Protein AF-A0A9D1EYB5-F1 (afdb_monomer)

Organism: NCBI:txid2840935

pLDDT: mean 88.66, std 8.04, range [48.78, 96.75]

InterPro domains:
  IPR014942 Nucleotidyl transferase AbiEii toxin, Type IV TA system [PF08843] (5-108)

Mean predicted aligned error: 5.53 Å

Secondary structure (DSSP, 8-state):
-----SSPPEEEEEE-SS-EEEEEEEE--HHHHHHHHHHHHHHH--HHHHHHHHHHHHHT----HHHHHHHHHHHHHHH-S--TTT--GGGGTT--HHHHHHHTGGGS-TT----HHHHHHHHHHHHHHH----HHHHHHHHHHHTT---GGGT---HHHHHHHHT-HHHHHHH---

Foldseek 3Di:
DDAFFLDFWDWDFDDDPPDGDPDTDTHHDPLLVLLLLLLVCQAPNALVSLVVNLVVLVVVPDPPLLSSLLSVLVNNLLPHPDQLVPGDLCSLVPQDVVRCVPPPVVVDDPPDDDDSVVSSVSSVVVCVVSSPDDPLSNVQSVCLVVLHHDSCSRDVDPVSCVRCVPRPSSNVSSDDD

Structure (mmCIF, N/CA/C/O backbone):
data_AF-A0A9D1EYB5-F1
#
_entry.id   AF-A0A9D1EYB5-F1
#
loop_
_atom_site.group_PDB
_atom_site.id
_atom_site.type_symbol
_atom_site.label_atom_id
_atom_site.label_alt_id
_atom_site.label_comp_id
_atom_site.label_asym_id
_atom_site.label_entity_id
_atom_site.label_seq_id
_atom_site.pdbx_PDB_ins_code
_atom_site.Cartn_x
_atom_site.Cartn_y
_atom_site.Cartn_z
_atom_site.occupancy
_atom_site.B_iso_or_equiv
_atom_site.auth_seq_id
_atom_site.auth_comp_id
_atom_site.auth_asym_id
_atom_site.auth_atom_id
_atom_site.pdbx_PDB_model_num
ATOM 1 N N . LEU A 1 1 ? 3.815 20.016 -9.756 1.00 48.78 1 LEU A N 1
ATOM 2 C CA . LEU A 1 1 ? 4.275 18.609 -9.782 1.00 48.78 1 LEU A CA 1
ATOM 3 C C . LEU A 1 1 ? 3.045 17.761 -10.039 1.00 48.78 1 LEU A C 1
ATOM 5 O O . LEU A 1 1 ? 2.279 17.536 -9.108 1.00 48.78 1 LEU A O 1
ATOM 9 N N . ASP A 1 2 ? 2.815 17.392 -11.298 1.00 61.97 2 ASP A N 1
ATOM 10 C CA . ASP A 1 2 ? 1.670 16.564 -11.676 1.00 61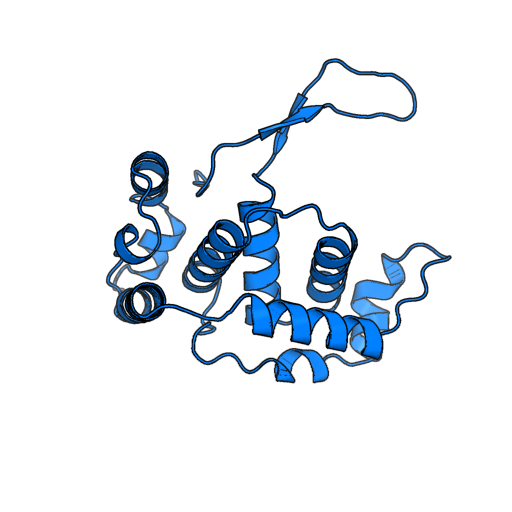.97 2 ASP A CA 1
ATOM 11 C C . ASP A 1 2 ? 1.812 15.192 -11.021 1.00 61.97 2 ASP A C 1
ATOM 13 O O . ASP A 1 2 ? 2.741 14.438 -11.316 1.00 61.97 2 ASP A O 1
ATOM 17 N N . ARG A 1 3 ? 0.934 14.882 -10.065 1.00 73.75 3 ARG A N 1
ATOM 18 C CA . ARG A 1 3 ? 0.866 13.536 -9.494 1.00 73.75 3 ARG A CA 1
ATOM 19 C C . ARG A 1 3 ? 0.239 12.629 -10.541 1.00 73.75 3 ARG A C 1
ATOM 21 O O . ARG A 1 3 ? -0.835 12.933 -11.052 1.00 73.75 3 ARG A O 1
ATOM 28 N N . LYS A 1 4 ? 0.924 11.535 -10.856 1.00 87.62 4 LYS A N 1
ATOM 29 C CA . LYS A 1 4 ? 0.372 10.465 -11.681 1.00 87.62 4 LYS A CA 1
ATOM 30 C C . LYS A 1 4 ? -0.137 9.350 -10.777 1.00 87.62 4 LYS A C 1
ATOM 32 O O . LYS A 1 4 ? 0.413 9.127 -9.702 1.00 87.62 4 LYS A O 1
ATOM 37 N N . HIS A 1 5 ? -1.193 8.696 -11.230 1.00 92.12 5 HIS A N 1
ATOM 38 C CA . HIS A 1 5 ? -1.905 7.651 -10.508 1.00 92.12 5 HIS A CA 1
ATOM 39 C C . HIS A 1 5 ? -1.842 6.358 -11.314 1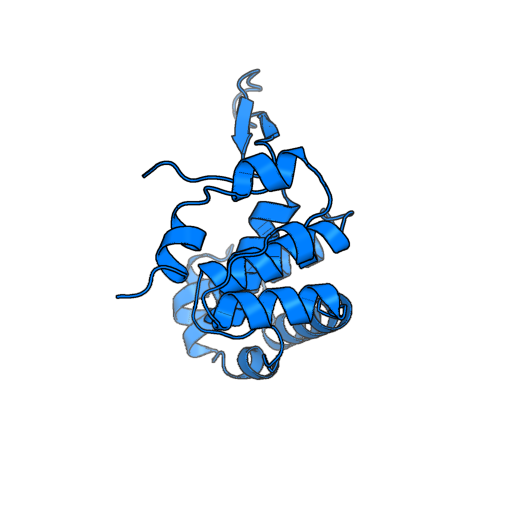.00 92.12 5 HIS A C 1
ATOM 41 O O . HIS A 1 5 ? -1.808 6.405 -12.547 1.00 92.12 5 HIS A O 1
ATOM 47 N N . VAL A 1 6 ? -1.757 5.226 -10.616 1.00 92.44 6 VAL A N 1
ATOM 48 C CA . VAL A 1 6 ? -1.705 3.893 -11.239 1.00 92.44 6 VAL A CA 1
ATOM 49 C C . VAL A 1 6 ? -3.049 3.598 -11.904 1.00 92.44 6 VAL A C 1
ATOM 51 O O . VAL A 1 6 ? -3.105 3.158 -13.051 1.00 92.44 6 VAL A O 1
ATOM 54 N N . LEU A 1 7 ? -4.132 3.898 -11.192 1.00 93.31 7 LEU A N 1
ATOM 55 C CA . LEU A 1 7 ? -5.508 3.642 -11.581 1.00 93.31 7 LEU A CA 1
ATOM 56 C C . LEU A 1 7 ? -6.236 4.956 -11.910 1.00 93.31 7 LEU A C 1
ATOM 58 O O . LEU A 1 7 ? -5.863 6.028 -11.421 1.00 93.31 7 LEU A O 1
ATOM 62 N N . PRO A 1 8 ? -7.287 4.909 -12.748 1.00 92.19 8 PRO A N 1
ATOM 63 C CA . PRO A 1 8 ? -8.105 6.083 -13.015 1.00 92.19 8 PRO A CA 1
ATOM 64 C C . PRO A 1 8 ? -8.806 6.574 -11.742 1.00 92.19 8 PRO A C 1
ATOM 66 O O . PRO A 1 8 ? -9.151 5.801 -10.846 1.00 92.19 8 PRO A O 1
ATOM 69 N N . LEU A 1 9 ? -9.047 7.884 -11.682 1.00 92.00 9 LEU A N 1
ATOM 70 C CA . LEU A 1 9 ? -9.819 8.486 -10.599 1.00 92.00 9 LEU A CA 1
ATOM 71 C C . LEU A 1 9 ? -11.288 8.064 -10.693 1.00 92.00 9 LEU A C 1
ATOM 73 O O . LEU A 1 9 ? -11.899 8.140 -11.760 1.00 92.00 9 LEU A O 1
ATOM 77 N N . CYS A 1 10 ? -11.866 7.696 -9.557 1.00 89.69 10 CYS A N 1
ATOM 78 C CA . CYS A 1 10 ? -13.273 7.345 -9.429 1.00 89.69 10 CYS A CA 1
ATOM 79 C C . CYS A 1 10 ? -14.093 8.575 -9.029 1.00 89.69 10 CYS A C 1
ATOM 81 O O . CYS A 1 10 ? -13.633 9.403 -8.244 1.00 89.69 10 CYS A O 1
ATOM 83 N N . ASP A 1 11 ? -15.325 8.687 -9.518 1.00 90.62 11 ASP A N 1
ATOM 84 C CA . ASP A 1 11 ? -16.283 9.665 -9.000 1.00 90.62 11 ASP A CA 1
ATOM 85 C C . ASP A 1 11 ? -16.919 9.143 -7.713 1.00 90.62 11 ASP A C 1
ATOM 87 O O . ASP A 1 11 ? -17.448 8.032 -7.671 1.00 90.62 11 ASP A O 1
ATOM 91 N N . LYS A 1 12 ? -16.883 9.953 -6.654 1.00 88.00 12 LYS A N 1
ATOM 92 C CA . LYS A 1 12 ? -17.556 9.654 -5.392 1.00 88.00 12 LYS A CA 1
ATOM 93 C C . LYS A 1 12 ? -18.574 10.749 -5.079 1.00 88.00 12 LYS A C 1
ATOM 95 O O . LYS A 1 12 ? -18.174 11.911 -4.989 1.00 88.00 12 LYS A O 1
ATOM 100 N N . PRO A 1 13 ? -19.865 10.415 -4.906 1.00 86.81 13 PRO A N 1
ATOM 101 C CA . PRO A 1 13 ? -20.881 11.407 -4.583 1.00 86.81 13 PRO A CA 1
ATOM 102 C C . PRO A 1 13 ? -20.631 11.992 -3.192 1.00 86.81 13 PRO A C 1
ATOM 104 O O . PRO A 1 13 ? -20.278 11.269 -2.249 1.00 86.81 13 PRO A O 1
ATOM 107 N N . ILE A 1 14 ? -20.824 13.302 -3.056 1.00 85.62 14 ILE A N 1
ATOM 108 C CA . ILE A 1 14 ? -20.737 13.979 -1.765 1.00 85.62 14 ILE A CA 1
ATOM 109 C C . ILE A 1 14 ? -22.013 13.677 -0.977 1.00 85.62 14 ILE A C 1
ATOM 111 O O . ILE A 1 14 ? -23.099 14.144 -1.310 1.00 85.62 14 ILE A O 1
ATOM 115 N N . LYS A 1 15 ? -21.876 12.927 0.118 1.00 81.75 15 LYS A N 1
ATOM 116 C CA . LYS A 1 15 ? -22.958 12.729 1.088 1.00 81.75 15 LYS A CA 1
ATOM 117 C C . LYS A 1 15 ? -22.820 13.763 2.195 1.00 81.75 15 LYS A C 1
ATOM 119 O O . LYS A 1 15 ? -21.863 13.700 2.967 1.00 81.75 15 LYS A O 1
ATOM 124 N N . THR A 1 16 ? -23.760 14.702 2.282 1.00 77.62 16 THR A N 1
ATOM 125 C CA . THR A 1 16 ? -23.844 15.617 3.428 1.00 77.62 16 THR A CA 1
ATOM 126 C C . THR A 1 16 ? -25.037 15.249 4.311 1.00 77.62 16 THR A C 1
ATOM 128 O O . THR A 1 16 ? -26.042 14.773 3.789 1.00 77.62 16 THR A O 1
ATOM 131 N N . PRO A 1 17 ? -24.974 15.479 5.635 1.00 74.19 17 PRO A N 1
ATOM 132 C CA . PRO A 1 17 ? -26.105 15.209 6.528 1.00 74.19 17 PRO A CA 1
ATOM 133 C C . PRO A 1 17 ? -27.334 16.095 6.272 1.00 74.19 17 PRO A C 1
ATOM 135 O O . PRO A 1 17 ? -28.393 15.829 6.826 1.00 74.19 17 PRO A O 1
ATOM 138 N N . VAL A 1 18 ? -27.171 17.183 5.511 1.00 75.25 18 VAL A N 1
ATOM 139 C CA . VAL A 1 18 ? -28.149 18.277 5.406 1.00 75.25 18 VAL A CA 1
ATOM 140 C C . VAL A 1 18 ? -28.879 18.263 4.060 1.00 75.25 18 VAL A C 1
ATOM 1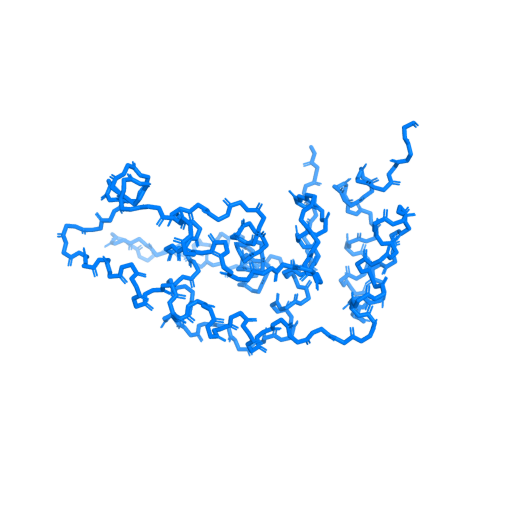42 O O . VAL A 1 18 ? -30.034 18.673 3.999 1.00 75.25 18 VAL A O 1
ATOM 145 N N . ALA A 1 19 ? -28.242 17.768 2.995 1.00 64.56 19 ALA A N 1
ATOM 146 C CA . ALA A 1 19 ? -28.874 17.574 1.694 1.00 64.56 19 ALA A CA 1
ATOM 147 C C . ALA A 1 19 ? -28.138 16.515 0.862 1.00 64.56 19 ALA A C 1
ATOM 149 O O . ALA A 1 19 ? -26.903 16.411 0.900 1.00 64.56 19 ALA A O 1
ATOM 150 N N . GLU A 1 20 ? -28.900 15.766 0.068 1.00 64.62 20 GLU A N 1
ATOM 151 C CA . GLU A 1 20 ? -28.347 15.003 -1.047 1.00 64.62 20 GLU A CA 1
ATOM 152 C C . GLU A 1 20 ? -27.841 15.991 -2.104 1.00 64.62 20 GLU A C 1
ATOM 154 O O . GLU A 1 20 ? -28.512 16.967 -2.439 1.00 64.62 20 GLU A O 1
ATOM 159 N N . SER A 1 21 ? -26.611 15.784 -2.569 1.00 68.50 21 SER A N 1
ATOM 160 C CA . SER A 1 21 ? -25.995 16.597 -3.611 1.00 68.50 21 SER A CA 1
ATOM 161 C C . SER A 1 21 ? -25.640 15.700 -4.785 1.00 68.50 21 SER A C 1
ATOM 163 O O . SER A 1 21 ? -24.969 14.687 -4.596 1.00 68.50 21 SER A O 1
ATOM 165 N N . ASP A 1 22 ? -25.999 16.126 -5.995 1.00 78.50 22 ASP A N 1
ATOM 166 C CA . ASP A 1 22 ? -25.570 15.477 -7.242 1.00 78.50 22 ASP A CA 1
ATOM 167 C C . ASP A 1 22 ? -24.090 15.742 -7.574 1.00 78.50 22 ASP A C 1
ATOM 169 O O . ASP A 1 22 ? -23.574 15.312 -8.606 1.00 78.50 22 ASP A O 1
ATOM 173 N N . THR A 1 23 ? -23.373 16.460 -6.706 1.00 85.62 23 THR A N 1
ATOM 174 C CA . THR A 1 23 ? -21.954 16.759 -6.902 1.00 85.62 23 THR A CA 1
ATOM 175 C C . THR A 1 23 ? -21.103 15.528 -6.597 1.00 85.62 23 THR A C 1
ATOM 177 O O . THR A 1 23 ? -21.137 14.991 -5.484 1.00 85.62 23 THR A O 1
ATOM 180 N N . SER A 1 24 ? -20.269 15.123 -7.556 1.00 87.69 24 SER A N 1
ATOM 181 C CA . SER A 1 24 ? -19.204 14.144 -7.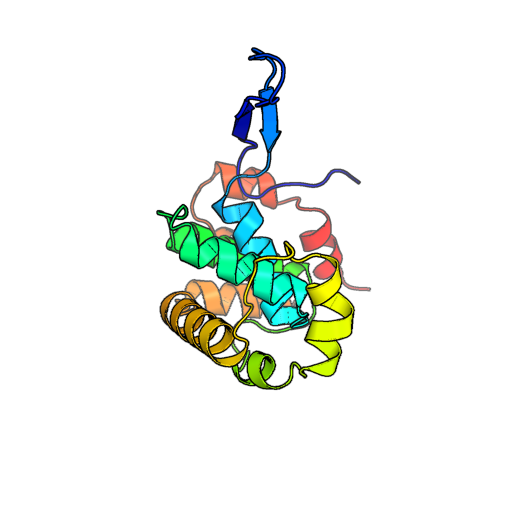340 1.00 87.69 24 SER A CA 1
ATOM 182 C C . SER A 1 24 ? -17.847 14.815 -7.139 1.00 87.69 24 SER A C 1
ATOM 184 O O . SER A 1 24 ? -17.571 15.908 -7.633 1.00 87.69 24 SER A O 1
ATOM 186 N N . VAL A 1 25 ? -16.970 14.129 -6.410 1.00 91.56 25 VAL A N 1
ATOM 187 C CA . VAL A 1 25 ? -15.543 14.451 -6.338 1.00 91.56 25 VAL A CA 1
ATOM 188 C C . VAL A 1 25 ? -14.727 13.304 -6.905 1.00 91.56 25 VAL A C 1
ATOM 190 O O . VAL A 1 25 ? -15.050 12.134 -6.695 1.00 91.56 25 VAL A O 1
ATOM 193 N N . LYS A 1 26 ? -13.636 13.637 -7.596 1.00 92.00 26 LYS A N 1
ATOM 194 C CA . LYS A 1 26 ? -12.664 12.648 -8.055 1.00 92.00 26 LYS A CA 1
ATOM 195 C C . LYS A 1 26 ? -11.833 12.158 -6.871 1.00 92.00 26 LYS A C 1
ATOM 197 O O . LYS A 1 26 ? -11.184 12.949 -6.188 1.00 92.00 26 LYS A O 1
ATOM 202 N N . VAL A 1 27 ? -11.847 10.852 -6.638 1.00 91.44 27 VAL A N 1
ATOM 203 C CA . VAL A 1 27 ? -11.078 10.166 -5.596 1.00 91.44 27 VAL A CA 1
ATOM 204 C C . VAL A 1 27 ? -10.183 9.102 -6.213 1.00 91.44 27 VAL A C 1
ATOM 206 O O . VAL A 1 27 ? -10.422 8.637 -7.325 1.00 91.44 27 VAL A O 1
ATOM 209 N N . LEU A 1 28 ? -9.147 8.699 -5.482 1.00 92.25 28 LEU A N 1
ATOM 210 C CA . LEU A 1 28 ? -8.339 7.549 -5.876 1.00 92.25 28 LEU A CA 1
ATOM 211 C C . LEU A 1 28 ? -9.172 6.271 -5.841 1.00 92.25 28 LEU A C 1
ATOM 213 O O . LEU A 1 28 ? -10.044 6.116 -4.980 1.00 92.25 28 LEU A O 1
ATOM 217 N N . SER A 1 29 ? -8.838 5.342 -6.737 1.00 93.38 29 SER A N 1
ATOM 218 C CA . SER A 1 29 ? -9.279 3.955 -6.618 1.00 93.38 29 SER A CA 1
ATOM 219 C C . SER A 1 29 ? -8.944 3.418 -5.226 1.00 93.38 29 SER A C 1
ATOM 221 O O . SER A 1 29 ? -7.898 3.741 -4.654 1.00 93.38 29 SER A O 1
ATOM 223 N N . ALA A 1 30 ? -9.828 2.579 -4.686 1.00 93.06 30 ALA A N 1
ATOM 224 C CA . ALA A 1 30 ? -9.631 1.965 -3.383 1.00 93.06 30 ALA A CA 1
ATOM 225 C C . ALA A 1 30 ? -8.307 1.177 -3.346 1.00 93.06 30 ALA A C 1
ATOM 227 O O . ALA A 1 30 ? -7.505 1.398 -2.441 1.00 93.06 30 ALA A O 1
ATOM 228 N N . CYS A 1 31 ? -8.011 0.354 -4.359 1.00 95.19 31 CYS A N 1
ATOM 229 C CA . CYS A 1 31 ? -6.763 -0.418 -4.411 1.00 95.19 31 CYS A CA 1
ATOM 230 C C . CYS A 1 31 ? -5.519 0.479 -4.388 1.00 95.19 31 CYS A C 1
ATOM 232 O O . CYS A 1 31 ? -4.576 0.199 -3.654 1.00 95.19 31 CYS A O 1
ATOM 234 N N . GLU A 1 32 ? -5.529 1.597 -5.116 1.00 95.12 32 GLU A N 1
ATOM 235 C CA . GLU A 1 32 ? -4.405 2.540 -5.121 1.00 95.12 32 GLU A CA 1
ATOM 236 C C . GLU A 1 32 ? -4.260 3.260 -3.772 1.00 95.12 32 GLU A C 1
ATOM 238 O O . GLU A 1 32 ? -3.173 3.304 -3.188 1.00 95.12 32 GLU A O 1
ATOM 243 N N . LEU A 1 33 ? -5.369 3.783 -3.240 1.00 94.38 33 LEU A N 1
ATOM 244 C CA . LEU A 1 33 ? -5.393 4.493 -1.965 1.00 94.38 33 LEU A CA 1
ATOM 245 C C . LEU A 1 33 ? -4.888 3.601 -0.829 1.00 94.38 33 LEU A C 1
ATOM 247 O O . LEU A 1 33 ? -4.013 4.002 -0.058 1.00 94.38 33 LEU A O 1
ATOM 251 N N . TYR A 1 34 ? -5.427 2.392 -0.723 1.00 95.06 34 TYR A N 1
ATOM 252 C CA . TYR A 1 34 ? -5.056 1.460 0.329 1.00 95.06 34 TYR A CA 1
ATOM 253 C C . TYR A 1 34 ? -3.697 0.817 0.086 1.00 95.06 34 TYR A C 1
ATOM 255 O O . TYR A 1 34 ? -2.944 0.646 1.042 1.00 95.06 34 TYR A O 1
ATOM 263 N N . GLY A 1 35 ? -3.321 0.583 -1.172 1.00 95.12 35 GLY A N 1
ATOM 264 C CA . GLY A 1 35 ? -1.980 0.142 -1.535 1.00 95.12 35 GLY A CA 1
ATOM 265 C C . GLY A 1 35 ? -0.918 1.108 -1.010 1.00 95.12 35 GLY A C 1
ATOM 266 O O . GLY A 1 35 ? 0.040 0.685 -0.361 1.00 95.12 35 GLY A O 1
ATOM 267 N N . SER A 1 36 ? -1.150 2.417 -1.166 1.00 93.81 36 SER A N 1
ATOM 268 C CA . SER A 1 36 ? -0.273 3.457 -0.615 1.00 93.81 36 SER A CA 1
ATOM 269 C C . SER A 1 36 ? -0.242 3.494 0.924 1.00 93.81 36 SER A C 1
ATOM 271 O O . SER A 1 36 ? 0.812 3.749 1.510 1.00 93.81 36 SER A O 1
ATOM 273 N N . LYS A 1 37 ? -1.360 3.188 1.604 1.00 94.38 37 LYS A N 1
ATOM 274 C CA . LYS A 1 37 ? -1.421 3.089 3.077 1.00 94.38 37 LYS A CA 1
ATOM 275 C C . LYS A 1 37 ? -0.649 1.878 3.597 1.00 94.38 37 LYS A C 1
ATOM 277 O O . LYS A 1 37 ? 0.076 2.012 4.578 1.00 94.38 37 LYS A O 1
ATOM 282 N N . LEU A 1 38 ? -0.750 0.731 2.926 1.00 94.38 38 LEU A N 1
ATOM 283 C CA . LEU A 1 38 ? 0.029 -0.467 3.250 1.00 94.38 38 LEU A CA 1
ATOM 284 C C . LEU A 1 38 ? 1.525 -0.220 3.032 1.00 94.38 38 LEU A C 1
ATOM 286 O O . LEU A 1 38 ? 2.327 -0.524 3.910 1.00 94.38 38 LEU A O 1
ATOM 290 N N . ALA A 1 39 ? 1.898 0.419 1.920 1.00 93.50 39 ALA A N 1
ATOM 291 C CA . ALA A 1 39 ? 3.280 0.812 1.656 1.00 93.50 39 ALA A CA 1
ATOM 292 C C . ALA A 1 39 ? 3.833 1.747 2.746 1.00 93.50 39 ALA A C 1
ATOM 294 O O . ALA A 1 39 ? 4.954 1.557 3.220 1.00 93.50 39 ALA A O 1
ATOM 295 N N . ALA A 1 40 ? 3.038 2.728 3.188 1.00 92.25 40 ALA A N 1
ATOM 296 C CA . ALA A 1 40 ? 3.405 3.608 4.292 1.00 92.25 40 ALA A CA 1
ATOM 297 C C . ALA A 1 40 ? 3.515 2.850 5.624 1.00 92.25 40 ALA A C 1
ATOM 299 O O . ALA A 1 40 ? 4.481 3.049 6.358 1.00 92.25 40 ALA A O 1
ATOM 300 N N . LEU A 1 41 ? 2.572 1.957 5.932 1.00 93.00 41 LEU A N 1
ATOM 301 C CA . LEU A 1 41 ? 2.625 1.127 7.134 1.00 93.00 41 LEU A CA 1
ATOM 302 C C . LEU A 1 41 ? 3.922 0.310 7.180 1.00 93.00 41 LEU A C 1
ATOM 304 O O . LEU A 1 41 ? 4.633 0.362 8.180 1.00 93.00 41 LEU A O 1
ATOM 308 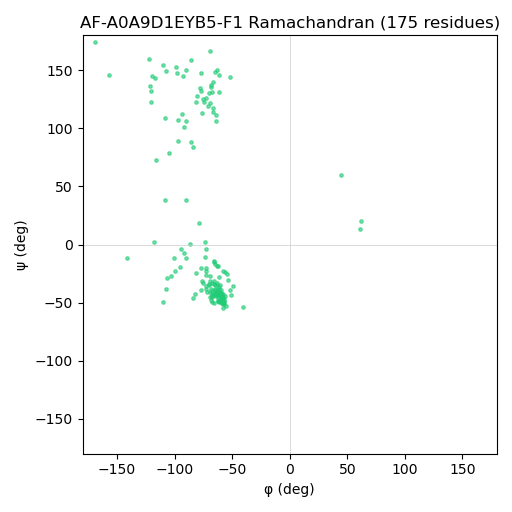N N . ILE A 1 42 ? 4.253 -0.365 6.080 1.00 90.88 42 ILE A N 1
ATOM 309 C CA . ILE A 1 42 ? 5.483 -1.145 5.915 1.00 90.88 42 ILE A CA 1
ATOM 310 C C . ILE A 1 42 ? 6.729 -0.263 6.076 1.00 90.88 42 ILE A C 1
ATOM 312 O O . ILE A 1 42 ? 7.693 -0.659 6.722 1.00 90.88 42 ILE A O 1
ATOM 316 N N . GLY A 1 43 ? 6.708 0.948 5.513 1.00 87.75 43 GLY A N 1
ATOM 317 C CA . GLY A 1 43 ? 7.883 1.814 5.482 1.00 87.75 43 GLY A CA 1
ATOM 318 C C . GLY A 1 43 ? 8.227 2.511 6.801 1.00 87.75 43 GLY A C 1
ATOM 319 O O . GLY A 1 43 ? 9.391 2.802 7.060 1.00 87.75 43 GLY A O 1
ATOM 320 N N . ARG A 1 44 ? 7.229 2.840 7.634 1.00 87.06 44 ARG A N 1
ATOM 321 C CA . ARG A 1 44 ? 7.444 3.661 8.849 1.00 87.06 44 ARG A CA 1
ATOM 322 C C . ARG A 1 44 ? 6.646 3.248 10.083 1.00 87.06 44 ARG A C 1
ATOM 324 O O . ARG A 1 44 ? 6.885 3.811 11.147 1.00 87.06 44 ARG A O 1
ATOM 331 N N . CYS A 1 45 ? 5.669 2.356 9.935 1.00 88.75 45 CYS A N 1
ATOM 332 C CA . CYS A 1 45 ? 4.871 1.775 11.013 1.00 88.75 45 CYS A CA 1
ATOM 333 C C . CYS A 1 45 ? 4.367 2.775 12.081 1.00 88.75 45 CYS A C 1
ATOM 335 O O . CYS A 1 45 ? 4.671 2.660 13.271 1.00 88.75 45 CYS A O 1
ATOM 337 N N . LYS A 1 46 ? 3.582 3.789 11.679 1.00 90.50 46 LYS A N 1
ATOM 338 C CA . LYS A 1 46 ? 2.997 4.750 12.636 1.00 90.50 46 LYS A CA 1
ATOM 339 C C . LYS A 1 46 ? 1.616 4.300 13.137 1.00 90.50 46 LYS A C 1
ATOM 341 O O . LYS A 1 46 ? 0.847 3.731 12.365 1.00 90.50 46 LYS A O 1
ATOM 346 N N . PRO A 1 47 ? 1.218 4.666 14.374 1.00 91.56 47 PRO A N 1
ATOM 347 C CA . PRO A 1 47 ? -0.109 4.369 14.931 1.00 91.56 47 PRO A CA 1
ATOM 348 C C . PRO A 1 47 ? -1.308 4.711 14.034 1.00 91.56 47 PRO A C 1
ATOM 350 O O . PRO A 1 47 ? -2.306 3.999 14.041 1.00 91.56 47 PRO A O 1
ATOM 353 N N . ARG A 1 48 ? -1.225 5.803 13.264 1.00 91.31 48 ARG A N 1
ATOM 354 C CA . ARG A 1 48 ? -2.296 6.216 12.341 1.00 91.31 48 ARG A CA 1
ATOM 355 C C . ARG A 1 48 ? -2.395 5.302 11.125 1.00 91.31 48 ARG A C 1
ATOM 357 O O . ARG A 1 48 ? -3.499 4.944 10.742 1.00 91.31 48 ARG A O 1
ATOM 364 N N . ASP A 1 49 ? -1.248 4.892 10.580 1.00 92.56 49 ASP A N 1
ATOM 365 C CA . ASP A 1 49 ? -1.196 3.947 9.463 1.00 92.56 49 ASP A CA 1
ATOM 366 C C . ASP A 1 49 ? -1.786 2.589 9.902 1.00 92.56 49 ASP A C 1
ATOM 368 O O . ASP A 1 49 ? -2.553 1.984 9.160 1.00 92.56 49 ASP A O 1
ATOM 372 N N . ILE A 1 50 ? -1.513 2.156 11.144 1.00 92.75 50 ILE A N 1
ATOM 373 C CA . ILE A 1 50 ? -2.110 0.948 11.747 1.00 92.75 50 ILE A CA 1
ATOM 374 C C . ILE A 1 50 ? -3.635 1.052 11.796 1.00 92.75 50 ILE A C 1
ATOM 376 O O . ILE A 1 50 ? -4.327 0.138 11.361 1.00 92.75 50 ILE A O 1
ATOM 380 N N . TYR A 1 51 ? -4.169 2.155 12.322 1.00 91.75 51 TYR A N 1
ATOM 381 C CA . TYR A 1 51 ? -5.617 2.343 12.421 1.00 91.75 51 TYR A CA 1
ATOM 382 C C . TYR A 1 51 ? -6.287 2.388 11.042 1.00 91.75 51 TYR A C 1
ATOM 384 O O . TYR A 1 51 ? -7.327 1.770 10.830 1.00 91.75 51 TYR A O 1
ATOM 392 N N . ASP A 1 52 ? -5.656 3.071 10.089 1.00 92.00 52 ASP A N 1
ATOM 393 C CA . ASP A 1 52 ? -6.131 3.179 8.715 1.00 92.00 52 ASP A CA 1
ATOM 394 C C . ASP A 1 52 ? -6.181 1.823 7.990 1.00 92.00 52 ASP A C 1
ATOM 396 O O . ASP A 1 52 ? -7.154 1.534 7.292 1.00 92.00 52 ASP A O 1
ATOM 400 N N . VAL A 1 53 ? -5.142 0.996 8.146 1.00 93.94 53 VAL A N 1
ATOM 401 C CA . VAL A 1 53 ? -5.085 -0.356 7.564 1.00 93.94 53 VAL A CA 1
ATOM 402 C C . VAL A 1 53 ? -6.023 -1.313 8.295 1.00 93.94 53 VAL A C 1
ATOM 404 O O . VAL A 1 53 ? -6.658 -2.146 7.659 1.00 93.94 53 VAL A O 1
ATOM 407 N N . TYR A 1 54 ? -6.187 -1.180 9.610 1.00 93.44 54 TYR A N 1
ATOM 408 C CA . TYR A 1 54 ? -7.190 -1.962 10.330 1.00 93.44 54 TYR A CA 1
ATOM 409 C C . TYR A 1 54 ? -8.606 -1.650 9.835 1.00 93.44 54 TYR A C 1
ATOM 411 O O . TYR A 1 54 ? -9.359 -2.562 9.509 1.00 93.44 54 TYR A O 1
ATOM 419 N N . GLY A 1 55 ? -8.944 -0.365 9.681 1.00 92.06 55 GLY A N 1
ATOM 420 C CA . GLY A 1 55 ? -10.237 0.052 9.139 1.00 92.06 55 GLY A CA 1
ATOM 421 C C . GLY A 1 55 ? -10.481 -0.442 7.710 1.00 92.06 55 GLY A C 1
ATOM 422 O O . GLY A 1 55 ? -11.607 -0.798 7.374 1.00 92.06 55 GLY A O 1
ATOM 423 N N . LEU A 1 56 ? -9.434 -0.514 6.878 1.00 92.06 56 LEU A N 1
ATOM 424 C CA . LEU A 1 56 ? -9.505 -1.162 5.564 1.00 92.06 56 LEU A CA 1
ATOM 425 C C . LEU A 1 56 ? -9.941 -2.622 5.682 1.00 92.06 56 LEU A C 1
ATOM 427 O O . LEU A 1 56 ? -10.897 -3.019 5.018 1.00 92.06 56 LEU A O 1
ATOM 431 N N . ILE A 1 57 ? -9.229 -3.398 6.502 1.00 91.38 57 ILE A N 1
ATOM 432 C CA . ILE A 1 57 ? -9.453 -4.838 6.656 1.00 91.38 57 ILE A CA 1
ATOM 433 C C . ILE A 1 57 ? -10.884 -5.088 7.137 1.00 91.38 57 ILE A C 1
ATOM 435 O O . ILE A 1 57 ? -11.610 -5.851 6.507 1.00 91.38 57 ILE A O 1
ATOM 439 N N . GLU A 1 58 ? -11.314 -4.371 8.176 1.00 91.69 58 GLU A N 1
ATOM 440 C CA . GLU A 1 58 ? -12.663 -4.493 8.744 1.00 91.69 58 GLU A CA 1
ATOM 441 C C . GLU A 1 58 ? -13.763 -4.104 7.750 1.00 91.69 58 GLU A C 1
ATOM 443 O O . GLU A 1 58 ? -14.858 -4.659 7.779 1.00 91.69 58 GLU A O 1
ATOM 448 N N . SER A 1 59 ? -13.492 -3.142 6.864 1.00 90.25 59 SER A N 1
ATOM 449 C CA . SER A 1 59 ? -14.483 -2.688 5.886 1.00 90.25 59 SER A CA 1
ATOM 450 C C . SER A 1 59 ? -14.739 -3.694 4.761 1.00 90.25 59 SER A C 1
ATOM 452 O O . SER A 1 59 ? -15.785 -3.617 4.121 1.00 90.25 59 SER A O 1
ATOM 454 N N . GLY A 1 60 ? -13.793 -4.602 4.486 1.00 88.62 60 GLY A N 1
ATOM 455 C CA . GLY A 1 60 ? -13.922 -5.622 3.440 1.00 88.62 60 GLY A CA 1
ATOM 456 C C . GLY A 1 60 ? -14.097 -5.083 2.012 1.00 88.62 60 GLY A C 1
ATOM 457 O O . GLY A 1 60 ? -14.453 -5.841 1.120 1.00 88.62 60 GLY A O 1
ATOM 458 N N . ILE A 1 61 ? -13.855 -3.791 1.772 1.00 89.00 61 ILE A N 1
ATOM 459 C CA . ILE A 1 61 ? -14.170 -3.114 0.498 1.00 89.00 61 ILE A CA 1
ATOM 460 C C . ILE A 1 61 ? -13.236 -3.463 -0.669 1.00 89.00 61 ILE A C 1
ATOM 462 O O . ILE A 1 61 ? -13.495 -3.038 -1.793 1.00 89.00 61 ILE A O 1
ATOM 466 N N . ILE A 1 62 ? -12.118 -4.148 -0.413 1.00 92.38 62 ILE A N 1
ATOM 467 C CA . ILE A 1 62 ? -11.164 -4.534 -1.458 1.00 92.38 62 ILE A CA 1
ATOM 468 C C . ILE A 1 62 ? -11.426 -5.968 -1.886 1.00 92.38 62 ILE A C 1
ATOM 470 O O . ILE A 1 62 ? -11.071 -6.913 -1.182 1.00 92.38 62 ILE A O 1
ATOM 474 N N . GLU A 1 63 ? -11.994 -6.101 -3.077 1.00 89.25 63 GLU A N 1
ATOM 475 C CA . GLU A 1 63 ? -12.201 -7.385 -3.744 1.00 89.25 63 GLU A CA 1
ATOM 476 C C . GLU A 1 63 ? -10.935 -7.821 -4.496 1.00 89.25 63 GLU A C 1
ATOM 478 O O . GLU A 1 63 ? -10.473 -8.953 -4.352 1.00 89.25 63 GLU A O 1
ATOM 483 N N . ASP A 1 64 ? -10.321 -6.896 -5.241 1.00 94.56 64 ASP A N 1
ATOM 484 C CA . ASP A 1 64 ? -9.123 -7.160 -6.039 1.00 94.56 64 ASP A CA 1
ATOM 485 C C . ASP A 1 64 ? -7.841 -7.050 -5.196 1.00 94.56 64 ASP A C 1
ATOM 487 O O . ASP A 1 64 ? -7.162 -6.016 -5.137 1.00 94.56 64 ASP A O 1
ATOM 491 N N . LYS A 1 65 ? -7.519 -8.154 -4.516 1.00 94.31 65 LYS A N 1
ATOM 492 C CA . LYS A 1 65 ? -6.295 -8.290 -3.717 1.00 94.31 65 LYS A CA 1
ATOM 493 C C . LYS A 1 65 ? -5.024 -8.257 -4.569 1.00 94.31 65 LYS A C 1
ATOM 495 O O . LYS A 1 65 ? -4.004 -7.769 -4.088 1.00 94.31 65 LYS A O 1
ATOM 500 N N . GLU A 1 66 ? -5.070 -8.730 -5.813 1.00 95.19 66 GLU A N 1
ATOM 501 C CA . GLU A 1 66 ? -3.902 -8.726 -6.702 1.00 95.19 66 GLU A CA 1
ATOM 502 C C . GLU A 1 66 ? -3.533 -7.297 -7.108 1.00 95.19 66 GLU A C 1
ATOM 504 O O . GLU A 1 66 ? -2.373 -6.896 -6.991 1.00 95.19 66 GLU A O 1
ATOM 509 N N . MET A 1 67 ? -4.517 -6.479 -7.486 1.00 96.44 67 MET A N 1
ATOM 510 C CA . MET A 1 67 ? -4.282 -5.063 -7.764 1.00 96.44 67 MET A CA 1
ATOM 511 C C . MET A 1 67 ? -3.825 -4.308 -6.515 1.00 96.44 67 MET A C 1
ATOM 513 O O . MET A 1 67 ? -2.905 -3.494 -6.593 1.00 96.44 67 MET A O 1
ATOM 517 N N . LEU A 1 68 ? -4.415 -4.593 -5.346 1.00 96.75 68 LEU A N 1
ATOM 518 C CA . LEU A 1 68 ? -3.960 -4.013 -4.080 1.00 96.75 68 LEU A CA 1
ATOM 519 C C . LEU A 1 68 ? -2.481 -4.331 -3.821 1.00 96.75 68 LEU A C 1
ATOM 521 O O . LEU A 1 68 ? -1.712 -3.413 -3.539 1.00 96.75 68 LEU A O 1
ATOM 525 N N . LYS A 1 69 ? -2.079 -5.600 -3.967 1.00 96.19 69 LYS A N 1
ATOM 526 C CA . LYS A 1 69 ? -0.695 -6.066 -3.806 1.00 96.19 69 LYS A CA 1
ATOM 527 C C . LYS A 1 69 ? 0.252 -5.332 -4.756 1.00 96.19 69 LYS A C 1
ATOM 529 O O . LYS A 1 69 ? 1.244 -4.758 -4.304 1.00 96.19 69 LYS A O 1
ATOM 534 N N . LYS A 1 70 ? -0.089 -5.259 -6.046 1.00 96.75 70 LYS A N 1
ATOM 535 C CA . LYS A 1 70 ? 0.698 -4.539 -7.061 1.00 96.75 70 LYS A CA 1
ATOM 536 C C . LYS A 1 70 ? 0.834 -3.051 -6.731 1.00 96.75 70 LYS A C 1
ATOM 538 O O . LYS A 1 70 ? 1.940 -2.511 -6.756 1.00 96.75 70 LYS A O 1
ATOM 543 N N . CYS A 1 71 ? -0.252 -2.388 -6.328 1.00 96.38 71 CYS A N 1
ATOM 544 C CA . CYS A 1 71 ? -0.194 -1.007 -5.850 1.00 96.38 71 CYS A CA 1
ATOM 545 C C . CYS A 1 71 ? 0.704 -0.871 -4.608 1.00 96.38 71 CYS A C 1
ATOM 547 O O . CYS A 1 71 ? 1.521 0.046 -4.553 1.00 96.38 71 CYS A O 1
ATOM 549 N N . THR A 1 72 ? 0.609 -1.772 -3.626 1.00 95.62 72 THR A N 1
ATOM 550 C CA . THR A 1 72 ? 1.472 -1.751 -2.433 1.00 95.62 72 THR A CA 1
ATOM 551 C C . THR A 1 72 ? 2.950 -1.856 -2.794 1.00 95.62 72 THR A C 1
ATOM 553 O O . THR A 1 72 ? 3.739 -1.050 -2.302 1.00 95.62 72 THR A O 1
ATOM 556 N N . ILE A 1 73 ? 3.323 -2.787 -3.676 1.00 95.44 73 ILE A N 1
ATOM 557 C CA . ILE A 1 73 ? 4.705 -2.950 -4.153 1.00 95.44 73 ILE A CA 1
ATOM 558 C C . ILE A 1 73 ? 5.182 -1.666 -4.839 1.00 95.44 73 ILE A C 1
ATOM 560 O O . ILE A 1 73 ? 6.224 -1.118 -4.477 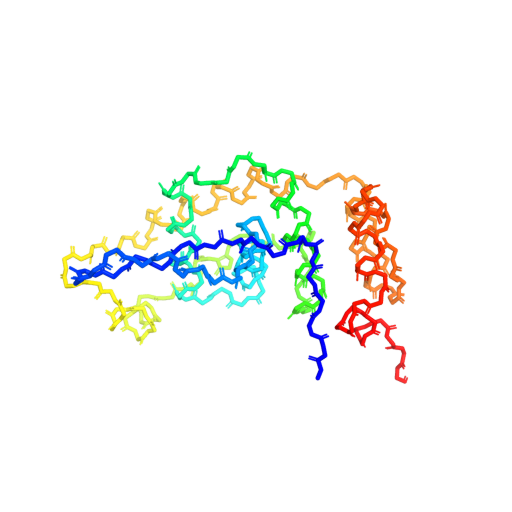1.00 95.44 73 ILE A O 1
ATOM 564 N N . PHE A 1 74 ? 4.387 -1.129 -5.769 1.00 95.62 74 PHE A N 1
ATOM 565 C CA . PHE A 1 74 ? 4.726 0.094 -6.494 1.00 95.62 74 PHE A CA 1
ATOM 566 C C . PHE A 1 74 ? 4.957 1.288 -5.555 1.00 95.62 74 PHE A C 1
ATOM 568 O O . PHE A 1 74 ? 5.997 1.950 -5.623 1.00 95.62 74 PHE A O 1
ATOM 575 N N . TYR A 1 75 ? 4.011 1.553 -4.645 1.00 94.75 75 TYR A N 1
ATOM 576 C CA . TYR A 1 75 ? 4.106 2.676 -3.709 1.00 94.75 75 TYR A CA 1
ATOM 577 C C . TYR A 1 75 ? 5.199 2.493 -2.660 1.00 94.75 75 TYR A C 1
ATOM 579 O O . TYR A 1 75 ? 5.749 3.488 -2.186 1.00 94.75 75 TYR A O 1
ATOM 587 N N . ASN A 1 76 ? 5.545 1.253 -2.316 1.00 93.50 76 ASN A N 1
ATOM 588 C CA . ASN A 1 76 ? 6.669 0.972 -1.437 1.00 93.50 76 ASN A CA 1
ATOM 589 C C . ASN A 1 76 ? 7.994 1.378 -2.102 1.00 93.50 76 ASN A C 1
ATOM 591 O O . ASN A 1 76 ? 8.728 2.179 -1.524 1.00 93.50 76 ASN A O 1
ATOM 595 N N . CYS A 1 77 ? 8.231 0.951 -3.348 1.00 92.00 77 CYS A N 1
ATOM 596 C CA . CYS A 1 77 ? 9.446 1.287 -4.097 1.00 92.00 77 CYS A CA 1
ATOM 597 C C . CYS A 1 77 ? 9.642 2.804 -4.275 1.00 92.00 77 CYS A C 1
ATOM 599 O O . CYS A 1 77 ? 10.740 3.338 -4.079 1.00 92.00 77 CYS A O 1
ATOM 601 N N . ILE A 1 78 ? 8.579 3.532 -4.634 1.00 91.56 78 ILE A N 1
ATOM 602 C CA . ILE A 1 78 ? 8.692 4.979 -4.876 1.00 91.56 78 ILE A CA 1
ATOM 603 C C . ILE A 1 78 ? 8.654 5.815 -3.588 1.00 91.56 78 ILE A C 1
ATOM 605 O O . ILE A 1 78 ? 9.115 6.956 -3.595 1.00 91.56 78 ILE A O 1
ATOM 609 N N . GLY A 1 79 ? 8.057 5.287 -2.515 1.00 83.25 79 GLY A N 1
ATOM 610 C CA . GLY A 1 79 ? 7.698 6.039 -1.312 1.00 83.25 79 GLY A CA 1
ATOM 611 C C . GLY A 1 79 ? 8.719 5.985 -0.175 1.00 83.25 79 GLY A C 1
ATOM 612 O O . GLY A 1 79 ? 8.678 6.852 0.698 1.00 83.25 79 GLY A O 1
ATOM 613 N N . GLY A 1 80 ? 9.631 5.012 -0.163 1.00 71.75 80 GLY A N 1
ATOM 614 C CA . GLY A 1 80 ? 10.624 4.876 0.903 1.00 71.75 80 GLY A CA 1
ATOM 615 C C . GLY A 1 80 ? 11.721 3.869 0.579 1.00 71.75 80 GLY A C 1
ATOM 616 O O . GLY A 1 80 ? 11.691 3.220 -0.462 1.00 71.75 80 GLY A O 1
ATOM 617 N N . ASP A 1 81 ? 12.719 3.782 1.455 1.00 70.06 81 ASP A N 1
ATOM 618 C CA . ASP A 1 81 ? 13.898 2.918 1.274 1.00 70.06 81 ASP A CA 1
ATOM 619 C C . ASP A 1 81 ? 13.680 1.485 1.784 1.00 70.06 81 ASP A C 1
ATOM 621 O O . ASP A 1 81 ? 14.576 0.648 1.719 1.00 70.06 81 ASP A O 1
ATOM 625 N N . SER A 1 82 ? 12.490 1.192 2.306 1.00 71.06 82 SER A N 1
ATOM 626 C CA . SER A 1 82 ? 12.129 -0.146 2.762 1.00 71.06 82 SER A CA 1
ATOM 627 C C . SER A 1 82 ? 11.970 -1.083 1.573 1.00 71.06 82 SER A C 1
ATOM 629 O O . SER A 1 82 ? 11.239 -0.773 0.640 1.00 71.06 82 SER A O 1
ATOM 631 N N . ASN A 1 83 ? 12.610 -2.247 1.637 1.00 81.31 83 ASN A N 1
ATOM 632 C CA . ASN A 1 83 ? 12.483 -3.289 0.629 1.00 81.31 83 ASN A CA 1
ATOM 633 C C . ASN A 1 83 ? 11.328 -4.228 0.996 1.00 81.31 83 ASN A C 1
ATOM 635 O O . ASN A 1 83 ? 11.473 -5.045 1.904 1.00 81.31 83 ASN A O 1
ATOM 639 N N . ILE A 1 84 ? 10.194 -4.135 0.293 1.00 84.00 84 ILE A N 1
ATOM 640 C CA . ILE A 1 84 ? 9.016 -4.981 0.554 1.00 84.00 84 ILE A CA 1
ATOM 641 C C . ILE A 1 84 ? 9.311 -6.489 0.538 1.00 84.00 84 ILE A C 1
ATOM 643 O O . ILE A 1 84 ? 8.617 -7.236 1.220 1.00 84.00 84 ILE A O 1
ATOM 647 N N . CYS A 1 85 ? 10.351 -6.938 -0.173 1.00 81.81 85 CYS A N 1
ATOM 648 C CA . CYS A 1 85 ? 10.750 -8.347 -0.218 1.00 81.81 85 CYS A CA 1
ATOM 649 C C . CYS A 1 85 ? 11.411 -8.843 1.082 1.00 81.81 85 CYS A C 1
ATOM 651 O O . CYS A 1 85 ? 11.467 -10.048 1.305 1.00 81.81 85 CYS A O 1
ATOM 653 N N . GLU A 1 86 ? 11.927 -7.941 1.920 1.00 80.06 86 GLU A N 1
ATOM 654 C CA . GLU A 1 86 ? 12.708 -8.259 3.130 1.00 80.06 86 GLU A CA 1
ATOM 655 C C . GLU A 1 86 ? 12.040 -7.759 4.419 1.00 80.06 86 GLU A C 1
ATOM 657 O O . GLU A 1 86 ? 12.587 -7.897 5.515 1.00 80.06 86 GLU A O 1
ATOM 662 N N . VAL A 1 87 ? 10.857 -7.150 4.313 1.00 77.88 87 VAL A N 1
ATOM 663 C CA . VAL A 1 87 ? 10.157 -6.584 5.467 1.00 77.88 87 VAL A CA 1
ATOM 664 C C . VAL A 1 87 ? 9.715 -7.697 6.412 1.00 77.88 87 VAL A C 1
ATOM 666 O O . VAL A 1 87 ? 8.855 -8.512 6.082 1.00 77.88 87 VAL A O 1
ATOM 669 N N . SER A 1 88 ? 10.244 -7.669 7.636 1.00 82.81 88 SER A N 1
ATOM 670 C CA . SER A 1 88 ? 9.637 -8.389 8.753 1.00 82.81 88 SER A CA 1
ATOM 671 C C . SER A 1 88 ? 8.427 -7.617 9.280 1.00 82.81 88 SER A C 1
ATOM 673 O O . SER A 1 88 ? 8.496 -6.412 9.528 1.00 82.81 88 SER A O 1
ATOM 675 N N . LEU A 1 89 ? 7.323 -8.325 9.520 1.00 84.44 89 LEU A N 1
ATOM 676 C CA . LEU A 1 89 ? 6.122 -7.758 10.139 1.00 84.44 89 LEU A CA 1
ATOM 677 C C . LEU A 1 89 ? 6.288 -7.483 11.643 1.00 84.44 89 LEU A C 1
ATOM 679 O O . LEU A 1 89 ? 5.394 -6.896 12.258 1.00 84.44 89 LEU A O 1
ATOM 683 N N . ASP A 1 90 ? 7.427 -7.846 12.236 1.00 85.88 90 ASP A N 1
ATOM 684 C CA . ASP A 1 90 ? 7.762 -7.557 13.637 1.00 85.88 90 ASP A CA 1
ATOM 685 C C . ASP A 1 90 ? 7.864 -6.050 13.913 1.00 85.88 90 ASP A C 1
ATOM 687 O O . ASP A 1 90 ? 7.704 -5.608 15.052 1.00 85.88 90 ASP A O 1
ATOM 691 N N . ILE A 1 91 ? 8.027 -5.228 12.866 1.00 85.81 91 ILE A N 1
ATOM 692 C CA . ILE A 1 91 ? 7.955 -3.762 12.969 1.00 85.81 91 ILE A CA 1
ATOM 693 C C . ILE A 1 91 ? 6.654 -3.288 13.634 1.00 85.81 91 ILE A C 1
ATOM 695 O O . ILE A 1 91 ? 6.655 -2.273 14.332 1.00 85.81 91 ILE A O 1
ATOM 699 N N . LEU A 1 92 ? 5.557 -4.042 13.470 1.00 87.19 92 LEU A N 1
ATOM 700 C CA . LEU A 1 92 ? 4.257 -3.729 14.061 1.00 87.19 92 LEU A CA 1
ATOM 701 C C . LEU A 1 92 ? 4.266 -3.887 15.586 1.00 87.19 92 LEU A C 1
ATOM 703 O O . LEU A 1 92 ? 3.578 -3.134 16.278 1.00 87.19 92 LEU A O 1
ATOM 707 N N . ASP A 1 93 ? 5.068 -4.808 16.125 1.00 87.19 93 ASP A N 1
ATOM 708 C CA . ASP A 1 93 ? 5.156 -5.040 17.572 1.00 87.19 93 ASP A CA 1
ATOM 709 C C . ASP A 1 93 ? 5.900 -3.910 18.290 1.00 87.19 93 ASP A C 1
ATOM 711 O O . ASP A 1 93 ? 5.631 -3.628 19.462 1.00 87.19 93 ASP A O 1
ATOM 715 N N . GLY A 1 94 ? 6.794 -3.223 17.573 1.00 86.69 94 GLY A N 1
ATOM 716 C CA . GLY A 1 94 ? 7.587 -2.108 18.089 1.00 86.69 94 GLY A CA 1
ATOM 717 C C . GLY A 1 94 ? 6.769 -0.867 18.461 1.00 86.69 94 GLY A C 1
ATOM 718 O O . GLY A 1 94 ? 7.263 0.008 19.172 1.00 86.69 94 GLY A O 1
ATOM 719 N N . VAL A 1 95 ? 5.508 -0.770 18.027 1.00 88.38 95 VAL A N 1
ATOM 720 C CA . VAL A 1 95 ? 4.650 0.382 18.339 1.00 88.38 95 VAL A CA 1
ATOM 721 C C . VAL A 1 95 ? 4.254 0.363 19.809 1.00 88.38 95 VAL A C 1
ATOM 723 O O . VAL A 1 95 ? 3.576 -0.550 20.261 1.00 88.38 95 VAL A O 1
ATOM 726 N N . THR A 1 96 ? 4.621 1.383 20.582 1.00 89.2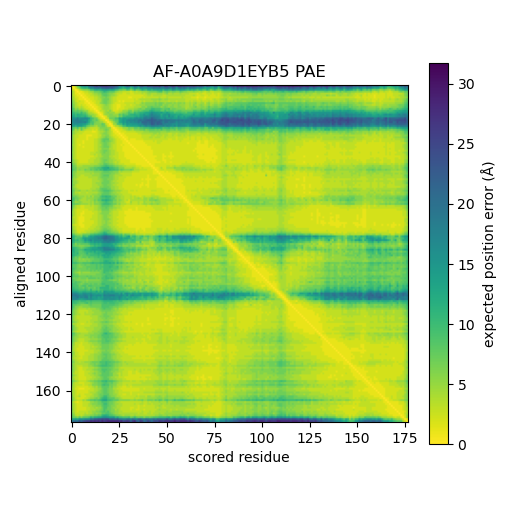5 96 THR A N 1
ATOM 727 C CA . THR A 1 96 ? 4.342 1.411 22.028 1.00 89.25 96 THR A CA 1
ATOM 728 C C . THR A 1 96 ? 2.952 1.964 22.354 1.00 89.25 96 THR A C 1
ATOM 730 O O . THR A 1 96 ? 2.380 2.746 21.592 1.00 89.25 96 THR A O 1
ATOM 733 N N . ASP A 1 97 ? 2.418 1.655 23.542 1.00 87.38 97 ASP A N 1
ATOM 734 C CA . ASP A 1 97 ? 1.171 2.280 24.020 1.00 87.38 97 ASP A CA 1
ATOM 735 C C . ASP A 1 97 ? 1.308 3.802 24.159 1.00 87.38 97 ASP A C 1
ATOM 737 O O . ASP A 1 97 ? 0.339 4.547 23.995 1.00 87.38 97 ASP A O 1
ATOM 741 N N . ARG A 1 98 ? 2.525 4.298 24.417 1.00 89.50 98 ARG A N 1
ATOM 742 C CA . ARG A 1 98 ? 2.820 5.734 24.420 1.00 89.50 98 ARG A CA 1
ATOM 743 C C . ARG A 1 98 ? 2.604 6.346 23.035 1.00 89.50 98 ARG A C 1
ATOM 745 O O . ARG A 1 98 ? 2.036 7.434 22.941 1.00 89.50 98 ARG A O 1
ATOM 752 N N . ASP A 1 99 ? 3.013 5.659 21.971 1.00 89.81 99 ASP A N 1
ATOM 753 C CA . ASP A 1 99 ? 2.802 6.125 20.599 1.00 89.81 99 ASP A CA 1
ATOM 754 C C . ASP A 1 99 ? 1.327 6.117 20.214 1.00 89.81 99 ASP A C 1
ATOM 756 O O . ASP A 1 99 ? 0.848 7.113 19.666 1.00 89.81 99 ASP A O 1
ATOM 760 N N . ILE A 1 100 ? 0.590 5.063 20.581 1.00 88.38 100 ILE A N 1
ATOM 761 C CA . ILE A 1 100 ? -0.869 5.001 20.410 1.00 88.38 100 ILE A CA 1
ATOM 762 C C . ILE A 1 100 ? -1.544 6.181 21.126 1.00 88.38 100 ILE A C 1
ATOM 764 O O . ILE A 1 100 ? -2.308 6.930 20.514 1.00 88.38 100 ILE A O 1
ATOM 768 N N . ASN A 1 101 ? -1.223 6.403 22.403 1.00 87.69 101 ASN A N 1
ATOM 769 C CA . ASN A 1 101 ? -1.821 7.476 23.199 1.00 87.69 101 ASN A CA 1
ATOM 770 C C . ASN A 1 101 ? -1.509 8.876 22.652 1.00 87.69 101 ASN A C 1
ATOM 772 O O . ASN A 1 101 ? -2.347 9.769 22.743 1.00 87.69 101 ASN A O 1
ATOM 776 N N . ARG A 1 102 ? -0.317 9.081 22.085 1.00 90.69 102 ARG A N 1
ATOM 777 C CA . ARG A 1 102 ? 0.107 10.384 21.560 1.00 90.69 102 ARG A CA 1
ATOM 778 C C . ARG A 1 102 ? -0.421 10.660 20.153 1.00 90.69 102 ARG A C 1
ATOM 780 O O . ARG A 1 102 ? -0.801 11.788 19.860 1.00 90.69 102 ARG A O 1
ATOM 787 N N . GLN A 1 103 ? -0.388 9.666 19.266 1.00 88.81 103 GLN A N 1
ATOM 788 C CA . GLN A 1 103 ? -0.603 9.880 17.831 1.00 88.81 103 GLN A CA 1
ATOM 789 C C . GLN A 1 103 ? -1.989 9.455 17.345 1.00 88.81 103 GLN A C 1
ATOM 791 O O . GLN A 1 103 ? -2.452 10.012 16.346 1.00 88.81 103 GLN A O 1
ATOM 796 N N . LEU A 1 104 ? -2.620 8.486 18.023 1.00 87.81 104 LEU A N 1
ATOM 797 C CA . LEU A 1 104 ? -3.895 7.894 17.616 1.00 87.81 104 LEU A CA 1
ATOM 798 C C . LEU A 1 104 ? -5.049 8.284 18.543 1.00 87.81 104 LEU A C 1
ATOM 800 O O . LEU A 1 104 ? -6.068 8.754 18.056 1.00 87.81 104 LEU A O 1
ATOM 804 N N . LYS A 1 105 ? -4.892 8.162 19.867 1.00 86.06 105 LYS A N 1
ATOM 805 C CA . LYS A 1 105 ? -5.979 8.398 20.839 1.00 86.06 105 LYS A CA 1
ATOM 806 C C . LYS A 1 105 ? -6.717 9.740 20.685 1.00 86.06 105 LYS A C 1
ATOM 808 O O . LYS A 1 105 ? -7.937 9.720 20.802 1.00 86.06 105 LYS A O 1
ATOM 813 N N . PRO A 1 106 ? -6.061 10.880 20.380 1.00 87.50 106 PRO A N 1
ATOM 814 C CA . PRO A 1 106 ? -6.768 12.144 20.147 1.00 87.50 106 PRO A CA 1
ATOM 815 C C . PRO A 1 106 ? -7.677 12.144 18.909 1.00 87.50 106 PRO A C 1
ATOM 817 O O . PRO A 1 106 ? -8.506 13.034 18.769 1.00 87.50 106 PRO A O 1
ATOM 820 N N . MET A 1 107 ? -7.489 11.189 17.994 1.00 85.81 107 MET A N 1
ATOM 821 C CA . MET A 1 107 ? -8.225 11.077 16.731 1.00 85.81 107 MET A CA 1
ATOM 822 C C . MET A 1 107 ? -9.349 10.037 16.791 1.00 85.81 107 MET A C 1
ATOM 824 O O . MET A 1 107 ? -10.160 9.969 15.872 1.00 85.81 107 MET A O 1
ATOM 828 N N . LEU A 1 108 ? -9.387 9.216 17.844 1.00 84.69 108 LEU A N 1
ATOM 829 C CA . LEU A 1 108 ? -10.401 8.183 18.016 1.00 84.69 108 LEU A CA 1
ATOM 830 C C . LEU A 1 108 ? -11.724 8.789 18.484 1.00 84.69 108 LEU A C 1
ATOM 832 O O . LEU A 1 108 ? -11.759 9.738 19.273 1.00 84.69 108 LEU A O 1
ATOM 836 N N . ASN A 1 109 ? -12.829 8.177 18.060 1.00 79.06 109 ASN A N 1
ATOM 837 C CA . ASN A 1 109 ? -14.130 8.472 18.646 1.00 79.06 109 ASN A CA 1
ATOM 838 C C . ASN A 1 109 ? -14.115 8.106 20.138 1.00 79.06 109 ASN A C 1
ATOM 840 O O . ASN A 1 109 ? -13.507 7.116 20.535 1.00 79.06 109 ASN A O 1
ATOM 844 N N . LYS A 1 110 ? -14.830 8.864 20.982 1.00 72.06 110 LYS A N 1
ATOM 845 C CA . LYS A 1 110 ? -14.847 8.638 22.446 1.00 72.06 110 LYS A CA 1
ATOM 846 C C . LYS A 1 110 ? -15.280 7.221 22.854 1.00 72.06 110 LYS A C 1
ATOM 848 O O . LYS A 1 110 ? -14.934 6.774 23.942 1.00 72.06 110 LYS A O 1
ATOM 853 N N . ASN A 1 111 ? -16.024 6.536 21.988 1.00 69.75 111 ASN A N 1
ATOM 854 C CA . ASN A 1 111 ? -16.526 5.181 22.212 1.00 69.75 111 ASN A CA 1
ATOM 855 C C . ASN A 1 111 ? -15.626 4.089 21.619 1.00 69.75 111 ASN A C 1
ATOM 857 O O . ASN A 1 111 ? -15.913 2.907 21.793 1.00 69.75 111 ASN A O 1
ATOM 861 N N . ASP A 1 112 ? -14.564 4.467 20.913 1.00 75.94 112 ASP A N 1
ATOM 862 C CA . ASP A 1 112 ? -13.724 3.524 20.198 1.00 75.94 112 ASP A CA 1
ATOM 863 C C . ASP A 1 112 ? -12.707 2.867 21.139 1.00 75.94 112 ASP A C 1
ATOM 865 O O . ASP A 1 112 ? -11.923 3.531 21.826 1.00 75.94 112 ASP A O 1
ATOM 869 N N . ARG A 1 113 ? -12.741 1.535 21.201 1.00 71.94 113 ARG A N 1
ATOM 870 C CA . ARG A 1 113 ? -11.883 0.734 22.081 1.00 71.94 113 ARG A CA 1
ATOM 871 C C . ARG A 1 113 ? -10.788 0.083 21.252 1.00 71.94 113 ARG A C 1
ATOM 873 O O . ARG A 1 113 ? -10.844 -1.109 20.961 1.00 71.94 113 ARG A O 1
ATOM 880 N N . PHE A 1 114 ? -9.768 0.868 20.917 1.00 83.50 114 PHE A N 1
ATOM 881 C CA . PHE A 1 114 ? -8.604 0.382 20.182 1.00 83.50 114 PHE A CA 1
ATOM 882 C C . PHE A 1 114 ? -7.826 -0.667 20.996 1.00 83.50 114 PHE A C 1
ATOM 884 O O . PHE A 1 114 ? -7.132 -0.345 21.964 1.00 83.50 114 PHE A O 1
ATOM 891 N N . LYS A 1 115 ? -7.937 -1.940 20.601 1.00 88.12 115 LYS A N 1
ATOM 892 C CA . LYS A 1 115 ? -7.213 -3.066 21.210 1.00 88.12 115 LYS A CA 1
ATOM 893 C C . LYS A 1 115 ? -5.961 -3.383 20.399 1.00 88.12 115 LYS A C 1
ATOM 895 O O . LYS A 1 115 ? -5.997 -4.237 19.517 1.00 88.12 115 LYS A O 1
ATOM 900 N N . LYS A 1 116 ? -4.848 -2.727 20.740 1.00 88.19 116 LYS A N 1
ATOM 901 C CA . LYS A 1 116 ? -3.553 -2.825 20.041 1.00 88.19 116 LYS A CA 1
ATOM 902 C C . LYS A 1 116 ? -3.195 -4.252 19.594 1.00 88.19 116 LYS A C 1
ATOM 904 O O . LYS A 1 116 ? -2.938 -4.463 18.416 1.00 88.19 116 LYS A O 1
ATOM 909 N N . ASN A 1 117 ? -3.205 -5.224 20.508 1.00 89.12 117 ASN A N 1
ATOM 910 C CA . ASN A 1 117 ? -2.760 -6.591 20.206 1.00 89.12 117 ASN A CA 1
ATOM 911 C C . ASN A 1 117 ? -3.654 -7.294 19.171 1.00 89.12 117 ASN A C 1
ATOM 913 O O . ASN A 1 117 ? -3.145 -7.987 18.299 1.00 89.12 117 ASN A O 1
ATOM 917 N N . VAL A 1 118 ? -4.974 -7.084 19.242 1.00 90.88 118 VAL A N 1
ATOM 918 C CA . VAL A 1 118 ? -5.934 -7.653 18.280 1.00 90.88 118 VAL A CA 1
ATOM 919 C C . VAL A 1 118 ? -5.734 -7.021 16.906 1.00 90.88 118 VAL A C 1
ATOM 921 O O . VAL A 1 118 ? -5.655 -7.724 15.904 1.00 90.88 118 VAL A O 1
ATOM 924 N N . VAL A 1 119 ? -5.584 -5.695 16.880 1.00 92.44 119 VAL A N 1
ATOM 925 C CA . VAL A 1 119 ? -5.369 -4.930 15.650 1.00 92.44 119 VAL A CA 1
ATOM 926 C C . VAL A 1 119 ? -4.075 -5.357 14.956 1.00 92.44 119 VAL A C 1
ATOM 928 O O . VAL A 1 119 ? -4.091 -5.671 13.770 1.00 92.44 119 VAL A O 1
ATOM 931 N N . ILE A 1 120 ? -2.960 -5.426 15.691 1.00 92.81 120 ILE A N 1
ATOM 932 C CA . ILE A 1 120 ? -1.668 -5.851 15.136 1.00 92.81 120 ILE A CA 1
ATOM 933 C C . ILE A 1 120 ? -1.750 -7.281 14.598 1.00 92.81 120 ILE A C 1
ATOM 935 O O . ILE A 1 120 ? -1.295 -7.526 13.483 1.00 92.81 120 ILE A O 1
ATOM 939 N N . ALA A 1 121 ? -2.354 -8.210 15.345 1.00 93.44 121 ALA A N 1
ATOM 940 C CA . ALA A 1 121 ? -2.501 -9.593 14.900 1.00 93.44 121 ALA A CA 1
ATOM 941 C C . ALA A 1 121 ? -3.316 -9.699 13.599 1.00 93.44 121 ALA A C 1
ATOM 943 O O . ALA A 1 121 ? -2.910 -10.406 12.679 1.00 93.44 121 ALA A O 1
ATOM 944 N N . SER A 1 122 ? -4.416 -8.946 13.489 1.00 94.12 122 SER A N 1
ATOM 945 C CA . SER A 1 122 ? -5.243 -8.909 12.277 1.00 94.12 122 SER A CA 1
ATOM 946 C C . SER A 1 122 ? -4.476 -8.377 11.067 1.00 94.12 122 SER A C 1
ATOM 948 O O . SER A 1 122 ? -4.571 -8.939 9.978 1.00 94.12 122 SER A O 1
ATOM 950 N N . ILE A 1 123 ? -3.703 -7.304 11.249 1.00 94.56 123 ILE A N 1
ATOM 951 C CA . ILE A 1 123 ? -2.891 -6.718 10.177 1.00 94.56 123 ILE A CA 1
ATOM 952 C C . ILE A 1 123 ? -1.789 -7.686 9.749 1.00 94.56 123 ILE A C 1
ATOM 954 O O . ILE A 1 123 ? -1.556 -7.844 8.553 1.00 94.56 123 ILE A O 1
ATOM 958 N N . LYS A 1 124 ? -1.128 -8.349 10.707 1.00 94.12 124 LYS A N 1
ATOM 959 C CA . LYS A 1 124 ? -0.091 -9.343 10.414 1.00 94.12 124 LYS A CA 1
ATOM 960 C C . LYS A 1 124 ? -0.629 -10.472 9.542 1.00 94.12 124 LYS A C 1
ATOM 962 O O . LYS A 1 124 ? -0.030 -10.741 8.508 1.00 94.12 124 LYS A O 1
ATOM 967 N N . GLY A 1 125 ? -1.764 -11.066 9.916 1.00 94.06 125 GLY A N 1
ATOM 968 C CA . GLY A 1 125 ? -2.392 -12.121 9.115 1.00 94.06 125 GLY A CA 1
ATOM 969 C C . GLY A 1 125 ? -2.745 -11.641 7.706 1.00 94.06 125 GLY A C 1
ATOM 970 O O . GLY A 1 125 ? -2.377 -12.271 6.723 1.00 94.06 125 GLY A O 1
ATOM 971 N N . TYR A 1 126 ? -3.353 -10.458 7.595 1.00 94.19 126 TYR A N 1
ATOM 972 C CA . TYR A 1 126 ? -3.709 -9.894 6.292 1.00 94.19 126 TYR A CA 1
ATOM 973 C C . TYR A 1 126 ? -2.492 -9.641 5.390 1.00 94.19 126 TYR A C 1
ATOM 975 O O . TYR A 1 126 ? -2.528 -9.941 4.199 1.00 94.19 126 TYR A O 1
ATOM 983 N N . LEU A 1 127 ? -1.403 -9.094 5.942 1.00 93.00 127 LEU A N 1
ATOM 984 C CA . LEU A 1 127 ? -0.174 -8.848 5.187 1.00 93.00 127 LEU A CA 1
ATOM 985 C C . LEU A 1 127 ? 0.548 -10.144 4.810 1.00 93.00 127 LEU A C 1
ATOM 987 O O . LEU A 1 127 ? 1.125 -10.194 3.730 1.00 93.00 127 LEU A O 1
ATOM 991 N N . GLN A 1 128 ? 0.510 -11.179 5.654 1.00 92.19 128 GLN A N 1
ATOM 992 C CA . GLN A 1 128 ? 1.074 -12.495 5.328 1.00 92.19 128 GLN A CA 1
ATOM 993 C C . GLN A 1 128 ? 0.382 -13.118 4.114 1.00 92.19 128 GLN A C 1
ATOM 995 O O . GLN A 1 128 ? 1.062 -13.634 3.231 1.00 92.19 128 GLN A O 1
ATOM 1000 N N . ASP A 1 129 ? -0.944 -13.005 4.042 1.00 92.31 129 ASP A N 1
ATOM 1001 C CA . ASP A 1 129 ? -1.718 -13.514 2.909 1.00 92.31 129 ASP A CA 1
ATOM 1002 C C . ASP A 1 129 ? -1.524 -12.661 1.647 1.00 92.31 129 ASP A C 1
ATOM 1004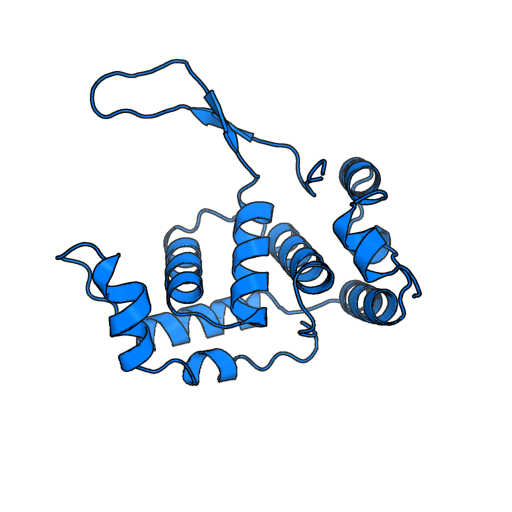 O O . ASP A 1 129 ? -1.469 -13.185 0.535 1.00 92.31 129 ASP A O 1
ATOM 1008 N N . LEU A 1 130 ? -1.435 -11.335 1.801 1.00 92.75 130 LEU A N 1
ATOM 1009 C CA . LEU A 1 130 ? -1.322 -10.406 0.676 1.00 92.75 130 LEU A CA 1
ATOM 1010 C C . LEU A 1 130 ? 0.088 -10.380 0.069 1.00 92.75 130 LEU A C 1
ATOM 1012 O O . LEU A 1 130 ? 0.222 -10.272 -1.143 1.00 92.75 130 LEU A O 1
ATOM 1016 N N . LEU A 1 131 ? 1.148 -10.449 0.879 1.00 90.44 131 LEU A N 1
ATOM 1017 C CA . LEU A 1 131 ? 2.537 -10.247 0.439 1.00 90.44 131 LEU A CA 1
ATOM 1018 C C . LEU A 1 131 ? 3.232 -11.545 0.001 1.00 90.44 131 LEU A C 1
ATOM 1020 O O . LEU A 1 131 ? 4.431 -11.731 0.207 1.00 90.44 131 LEU A O 1
ATOM 1024 N N . VAL A 1 132 ? 2.496 -12.431 -0.669 1.00 91.50 132 VAL A N 1
ATOM 1025 C CA . VAL A 1 132 ? 3.078 -13.576 -1.379 1.00 91.50 132 VAL A CA 1
ATOM 1026 C C . VAL A 1 132 ? 3.489 -13.118 -2.781 1.00 91.50 132 VAL A C 1
ATOM 1028 O O . VAL A 1 132 ? 2.701 -13.158 -3.728 1.00 91.50 132 VAL A O 1
ATOM 1031 N N . LEU A 1 133 ? 4.723 -12.615 -2.895 1.00 92.44 133 LEU A N 1
ATOM 1032 C CA . LEU A 1 133 ? 5.254 -12.062 -4.144 1.00 92.44 133 LEU A CA 1
ATOM 1033 C C . LEU A 1 133 ? 5.669 -13.166 -5.125 1.00 92.44 133 LEU A C 1
ATOM 1035 O O . LEU A 1 133 ? 6.426 -14.081 -4.779 1.00 92.44 133 LEU A O 1
ATOM 1039 N N . SER A 1 134 ? 5.236 -13.010 -6.372 1.00 93.75 134 SER A N 1
ATOM 1040 C CA . SER A 1 134 ? 5.708 -13.772 -7.530 1.00 93.75 134 SER A CA 1
ATOM 1041 C C . SER A 1 134 ? 7.150 -13.411 -7.910 1.00 93.75 134 SER A C 1
ATOM 1043 O O . SER A 1 134 ? 7.703 -12.400 -7.469 1.00 93.75 134 SER A O 1
ATOM 1045 N N . ASP A 1 135 ? 7.773 -14.224 -8.763 1.00 94.38 135 ASP A N 1
ATOM 1046 C CA . ASP A 1 135 ? 9.146 -13.972 -9.217 1.00 94.38 135 ASP A CA 1
ATOM 1047 C C . ASP A 1 135 ? 9.258 -12.685 -10.047 1.00 94.38 135 ASP A C 1
ATOM 1049 O O . ASP A 1 135 ? 10.226 -11.942 -9.890 1.00 94.38 135 ASP A O 1
ATOM 1053 N N . ASN A 1 136 ? 8.235 -12.358 -10.846 1.00 94.62 136 ASN A N 1
ATOM 1054 C CA . ASN A 1 136 ? 8.177 -11.101 -11.600 1.00 94.62 136 ASN A CA 1
ATOM 1055 C C . ASN A 1 136 ? 8.113 -9.881 -10.671 1.00 94.62 136 ASN A C 1
ATOM 1057 O O . ASN A 1 136 ? 8.811 -8.893 -10.890 1.00 94.62 136 ASN A O 1
ATOM 1061 N N . GLU A 1 137 ? 7.326 -9.962 -9.597 1.00 95.38 137 GLU A N 1
ATOM 1062 C CA . GLU A 1 137 ? 7.198 -8.886 -8.609 1.00 95.38 137 GLU A CA 1
ATOM 1063 C C . GLU A 1 137 ? 8.495 -8.675 -7.824 1.00 95.38 137 GLU A C 1
ATOM 1065 O O . GLU A 1 137 ? 8.912 -7.537 -7.601 1.00 95.38 137 GLU A O 1
ATOM 1070 N N . LYS A 1 138 ? 9.182 -9.759 -7.452 1.00 94.44 138 LYS A N 1
ATOM 1071 C CA . LYS A 1 138 ? 10.510 -9.678 -6.824 1.00 94.44 138 LYS A CA 1
ATOM 1072 C C . LYS A 1 138 ? 11.540 -9.076 -7.775 1.00 94.44 138 LYS A C 1
ATOM 1074 O O . LYS A 1 138 ? 12.344 -8.240 -7.359 1.00 94.44 138 LYS A O 1
ATOM 1079 N N . GLU A 1 139 ? 11.509 -9.472 -9.045 1.00 95.00 139 GLU A N 1
ATOM 1080 C CA . GLU A 1 139 ? 12.398 -8.930 -10.071 1.00 95.00 139 GLU A CA 1
ATOM 1081 C C . GLU A 1 139 ? 12.124 -7.440 -10.317 1.00 95.00 139 GLU A C 1
ATOM 1083 O O . GLU A 1 139 ? 13.074 -6.667 -10.433 1.00 95.00 139 GLU A O 1
ATOM 1088 N N . PHE A 1 140 ? 10.859 -6.999 -10.302 1.00 95.38 140 PHE A N 1
ATOM 1089 C CA . PHE A 1 140 ? 10.509 -5.577 -10.348 1.00 95.38 140 PHE A CA 1
ATOM 1090 C C . PHE A 1 140 ? 11.193 -4.797 -9.219 1.00 95.38 140 PHE A C 1
ATOM 1092 O O . PHE A 1 140 ? 11.888 -3.814 -9.484 1.00 95.38 140 PHE A O 1
ATOM 1099 N N . VAL A 1 141 ? 11.043 -5.252 -7.969 1.00 93.81 141 VAL A N 1
ATOM 1100 C CA . VAL A 1 141 ? 11.639 -4.592 -6.794 1.00 93.81 141 VAL A CA 1
ATOM 1101 C C . VAL A 1 141 ? 13.164 -4.543 -6.913 1.00 93.81 141 VAL A C 1
ATOM 1103 O O . VAL A 1 141 ? 13.776 -3.498 -6.679 1.00 93.81 141 VAL A O 1
ATOM 1106 N N . LYS A 1 142 ? 13.783 -5.649 -7.339 1.00 93.00 142 LYS A N 1
ATOM 1107 C CA . LYS A 1 142 ? 15.233 -5.748 -7.535 1.00 93.00 142 LYS A CA 1
ATOM 1108 C C . LYS A 1 142 ? 15.735 -4.781 -8.609 1.00 93.00 142 LYS A C 1
ATOM 1110 O O . LYS A 1 142 ? 16.687 -4.042 -8.362 1.00 93.00 142 LYS A O 1
ATOM 1115 N N . ARG A 1 143 ? 15.090 -4.739 -9.779 1.00 93.00 143 ARG A N 1
ATOM 1116 C CA . ARG A 1 143 ? 15.456 -3.808 -10.858 1.00 93.00 143 ARG A CA 1
ATOM 1117 C C . ARG A 1 143 ? 15.270 -2.360 -10.441 1.00 93.00 143 ARG A C 1
ATOM 1119 O O . ARG A 1 143 ? 16.161 -1.548 -10.690 1.00 93.00 143 ARG A O 1
ATOM 1126 N N . PHE A 1 144 ? 14.178 -2.056 -9.740 1.00 92.69 144 PHE A N 1
ATOM 1127 C CA . PHE A 1 144 ? 13.928 -0.717 -9.221 1.00 92.69 144 PHE A CA 1
ATOM 1128 C C . PHE A 1 144 ? 15.043 -0.269 -8.264 1.00 92.69 144 PHE A C 1
ATOM 1130 O O . PHE A 1 144 ? 15.539 0.855 -8.372 1.00 92.69 144 PHE A O 1
ATOM 1137 N N . ALA A 1 145 ? 15.495 -1.158 -7.371 1.00 90.00 145 ALA A N 1
ATOM 1138 C CA . ALA A 1 145 ? 16.633 -0.900 -6.487 1.00 90.00 145 ALA A CA 1
ATOM 1139 C C . ALA A 1 145 ? 17.937 -0.658 -7.272 1.00 90.00 145 ALA A C 1
ATOM 1141 O O . ALA A 1 145 ? 18.717 0.225 -6.916 1.00 90.00 145 ALA A O 1
ATOM 1142 N N . SER A 1 146 ? 18.135 -1.367 -8.387 1.00 90.56 146 SER A N 1
ATOM 1143 C CA . SER A 1 146 ? 19.232 -1.153 -9.344 1.00 90.56 146 SER A CA 1
ATOM 1144 C C . SER A 1 146 ? 19.019 0.028 -10.305 1.00 90.56 146 SER A C 1
ATOM 1146 O O . SER A 1 146 ? 19.677 0.082 -11.340 1.00 90.56 146 SER A O 1
ATOM 1148 N N . LYS A 1 147 ? 18.115 0.969 -9.991 1.00 90.62 147 LYS A N 1
ATOM 1149 C CA . LYS A 1 147 ? 17.830 2.171 -10.803 1.00 90.62 147 LYS A CA 1
ATOM 1150 C C . LYS A 1 147 ? 17.288 1.873 -12.206 1.00 90.62 147 LYS A C 1
ATOM 1152 O O . LYS A 1 147 ? 17.293 2.738 -13.075 1.00 90.62 147 LYS A O 1
ATOM 1157 N N . ASN A 1 148 ? 16.753 0.675 -12.418 1.00 91.81 148 ASN A N 1
ATOM 1158 C CA . ASN A 1 148 ? 16.110 0.287 -13.662 1.00 91.81 148 ASN A CA 1
ATOM 1159 C C . ASN A 1 148 ? 14.592 0.182 -13.459 1.00 91.81 148 ASN A C 1
ATOM 1161 O O . ASN A 1 148 ? 14.099 -0.713 -12.772 1.00 91.81 148 ASN A O 1
ATOM 1165 N N . TYR A 1 149 ? 13.844 1.125 -14.032 1.00 93.69 149 TYR A N 1
ATOM 1166 C CA . TYR A 1 149 ? 12.392 1.181 -13.887 1.00 93.69 149 TYR A CA 1
ATOM 1167 C C . TYR A 1 149 ? 11.689 0.411 -15.013 1.00 93.69 149 TYR A C 1
ATOM 1169 O O . TYR A 1 149 ? 11.532 0.933 -16.113 1.00 93.69 149 TYR A O 1
ATOM 1177 N N . CYS A 1 150 ? 11.236 -0.806 -14.697 1.00 93.50 150 CYS A N 1
ATOM 1178 C CA . CYS A 1 150 ? 10.506 -1.710 -15.598 1.00 93.50 150 CYS A CA 1
ATOM 1179 C C . CYS A 1 150 ? 9.073 -1.973 -15.082 1.00 93.50 150 CYS A C 1
ATOM 1181 O O . CYS A 1 150 ? 8.823 -3.051 -14.534 1.00 93.50 150 CYS A O 1
ATOM 1183 N N . PRO A 1 151 ? 8.130 -1.012 -15.168 1.00 93.88 151 PRO A N 1
ATOM 1184 C CA . PRO A 1 151 ? 6.760 -1.181 -14.663 1.00 93.88 151 PRO A CA 1
ATOM 1185 C C . PRO A 1 151 ? 5.997 -2.372 -15.270 1.00 93.88 151 PRO A C 1
ATOM 1187 O O . PRO A 1 151 ? 5.091 -2.899 -14.627 1.00 93.88 151 PRO A O 1
ATOM 1190 N N . GLU A 1 152 ? 6.391 -2.833 -16.457 1.00 95.31 152 GLU A N 1
ATOM 1191 C CA . GLU A 1 152 ? 5.867 -4.014 -17.155 1.00 95.31 152 GLU A CA 1
ATOM 1192 C C . GLU A 1 152 ? 6.072 -5.338 -16.405 1.00 95.31 152 GLU A C 1
ATOM 1194 O O . GLU A 1 152 ? 5.379 -6.313 -16.677 1.00 95.31 152 GLU A O 1
ATOM 1199 N N . LEU A 1 153 ? 6.994 -5.385 -15.438 1.00 94.75 153 LEU A N 1
ATOM 1200 C CA . LEU A 1 153 ? 7.161 -6.549 -14.562 1.00 94.75 153 LEU A CA 1
ATOM 1201 C C . LEU A 1 153 ? 6.081 -6.630 -13.475 1.00 94.75 153 LEU A C 1
ATOM 1203 O O . LEU A 1 153 ? 5.877 -7.694 -12.894 1.00 94.75 153 LEU A O 1
ATOM 1207 N N . LEU A 1 154 ? 5.416 -5.510 -13.183 1.00 95.31 154 LEU A N 1
ATOM 1208 C CA . LEU A 1 154 ? 4.420 -5.402 -12.120 1.00 95.31 154 LEU A CA 1
ATOM 1209 C C . LEU A 1 154 ? 2.995 -5.297 -12.677 1.00 95.31 154 LEU A C 1
ATOM 1211 O O . LEU A 1 154 ? 2.067 -5.896 -12.130 1.00 95.31 154 LEU A O 1
ATOM 1215 N N . PHE A 1 155 ? 2.812 -4.568 -13.779 1.00 95.56 155 PHE A N 1
ATOM 1216 C CA . PHE A 1 155 ? 1.513 -4.347 -14.410 1.00 95.56 155 PHE A CA 1
ATOM 1217 C C . PHE A 1 155 ? 1.507 -4.847 -15.855 1.00 95.56 155 PHE A C 1
ATOM 1219 O O . PHE A 1 155 ? 2.428 -4.584 -16.618 1.00 95.56 155 PHE A O 1
ATOM 1226 N N . GLU A 1 156 ? 0.429 -5.530 -16.235 1.00 93.06 156 GLU A N 1
ATOM 1227 C CA . GLU A 1 156 ? 0.221 -6.039 -17.600 1.00 93.06 156 GLU A CA 1
ATOM 1228 C C . GLU A 1 156 ? -0.713 -5.133 -18.416 1.00 93.06 156 GLU A C 1
ATOM 1230 O O . GLU A 1 156 ? -0.680 -5.124 -19.646 1.00 93.06 156 GLU A O 1
ATOM 1235 N N . ASP A 1 157 ? -1.551 -4.355 -17.727 1.00 94.56 157 ASP A N 1
ATOM 1236 C CA . ASP A 1 157 ? -2.517 -3.453 -18.341 1.00 94.56 157 ASP A CA 1
ATOM 1237 C C . ASP A 1 157 ? -1.804 -2.283 -19.034 1.00 94.56 157 ASP A C 1
ATOM 1239 O O . ASP A 1 157 ? -1.073 -1.507 -18.410 1.00 94.56 157 ASP A O 1
ATOM 1243 N N . LYS A 1 158 ? -2.050 -2.142 -20.340 1.00 93.25 158 LYS A N 1
ATOM 1244 C CA . LYS A 1 158 ? -1.426 -1.113 -21.179 1.00 93.25 158 LYS A CA 1
ATOM 1245 C C . LYS A 1 158 ? -1.762 0.303 -20.722 1.00 93.25 158 LYS A C 1
ATOM 1247 O O . LYS A 1 158 ? -0.878 1.154 -20.741 1.00 93.25 158 LYS A O 1
ATOM 1252 N N . GLU A 1 159 ? -2.988 0.563 -20.274 1.00 93.31 159 GLU A N 1
ATOM 1253 C CA . GLU A 1 159 ? -3.363 1.895 -19.803 1.00 93.31 159 GLU A CA 1
ATOM 1254 C C . GLU A 1 159 ? -2.645 2.247 -18.499 1.00 93.31 159 GLU A C 1
ATOM 1256 O O . GLU A 1 159 ? -2.239 3.394 -18.297 1.00 93.31 159 GLU A O 1
ATOM 1261 N N . ILE A 1 160 ? -2.477 1.270 -17.600 1.00 94.31 160 ILE A N 1
ATOM 1262 C CA . ILE A 1 160 ? -1.696 1.469 -16.373 1.00 94.31 160 ILE A CA 1
ATOM 1263 C C . ILE A 1 160 ? -0.247 1.789 -16.742 1.00 94.31 160 ILE A C 1
ATOM 1265 O O . ILE A 1 160 ? 0.295 2.786 -16.260 1.00 94.31 160 ILE A O 1
ATOM 1269 N N . LEU A 1 161 ? 0.358 0.996 -17.630 1.00 94.25 161 LEU A N 1
ATOM 1270 C CA . LEU A 1 161 ? 1.735 1.193 -18.084 1.00 94.25 161 LEU A CA 1
ATOM 1271 C C . LEU A 1 161 ? 1.944 2.569 -18.719 1.00 94.25 161 LEU A C 1
ATOM 1273 O O . LEU A 1 161 ? 2.896 3.266 -18.367 1.00 94.25 161 LEU A O 1
ATOM 1277 N N . GLU A 1 162 ? 1.035 3.013 -19.584 1.00 92.44 162 GLU A N 1
ATOM 1278 C CA . GLU A 1 162 ? 1.086 4.350 -20.178 1.00 92.44 162 GLU A CA 1
ATOM 1279 C C . GLU A 1 162 ? 1.039 5.450 -19.110 1.00 92.44 162 GLU A C 1
ATOM 1281 O O . GLU A 1 162 ? 1.858 6.377 -19.139 1.00 92.44 162 GLU A O 1
ATOM 1286 N N . ARG A 1 163 ? 0.153 5.327 -18.110 1.00 91.19 163 ARG A N 1
ATOM 1287 C CA . ARG A 1 163 ? 0.058 6.289 -16.998 1.00 91.19 163 ARG A CA 1
ATOM 1288 C C . ARG A 1 163 ? 1.351 6.348 -16.186 1.00 91.19 163 ARG A C 1
ATOM 1290 O O . ARG A 1 163 ? 1.856 7.446 -15.926 1.00 91.19 163 ARG A O 1
ATOM 1297 N N . ILE A 1 164 ? 1.900 5.199 -15.794 1.00 92.81 164 ILE A N 1
ATOM 1298 C CA . ILE A 1 164 ? 3.025 5.141 -14.849 1.00 92.81 164 ILE A CA 1
ATOM 1299 C C . ILE A 1 164 ? 4.406 5.179 -15.509 1.00 92.81 164 ILE A C 1
ATOM 1301 O O . ILE A 1 164 ? 5.390 5.414 -14.806 1.00 92.81 164 ILE A O 1
ATOM 1305 N N . SER A 1 165 ? 4.505 5.019 -16.832 1.00 89.50 165 SER A N 1
ATOM 1306 C CA . SER A 1 165 ? 5.766 5.099 -17.595 1.00 89.50 165 SER A CA 1
ATOM 1307 C C . SER A 1 165 ? 6.561 6.373 -17.283 1.00 89.50 165 SER A C 1
ATOM 1309 O O . SER A 1 165 ? 7.758 6.334 -17.017 1.00 89.50 165 SER A O 1
ATOM 1311 N N . ALA A 1 166 ? 5.865 7.509 -17.215 1.00 85.69 166 ALA A N 1
ATOM 1312 C CA . ALA A 1 166 ? 6.426 8.807 -16.865 1.00 85.69 166 ALA A CA 1
ATOM 1313 C C . ALA A 1 166 ? 5.987 9.275 -15.466 1.00 85.69 166 ALA A C 1
ATOM 1315 O O . ALA A 1 166 ? 5.687 10.455 -15.271 1.00 85.69 166 ALA A O 1
ATOM 1316 N N . HIS A 1 167 ? 5.889 8.356 -14.497 1.00 91.06 167 HIS A N 1
ATOM 1317 C CA . HIS A 1 167 ? 5.555 8.687 -13.111 1.00 91.06 167 HIS A CA 1
ATOM 1318 C C . HIS A 1 167 ? 6.693 9.507 -12.468 1.00 91.06 167 HIS A C 1
ATOM 1320 O O . HIS A 1 167 ? 7.782 8.963 -12.256 1.00 91.06 167 HIS A O 1
ATOM 1326 N N . PRO A 1 168 ? 6.484 10.790 -12.099 1.00 90.38 168 PRO A N 1
ATOM 1327 C CA . PRO A 1 168 ? 7.586 11.684 -11.729 1.00 90.38 168 PRO A CA 1
ATOM 1328 C C . PRO A 1 168 ? 8.415 11.196 -10.544 1.00 90.38 168 PRO A C 1
ATOM 1330 O O . PRO A 1 168 ? 9.636 11.292 -10.576 1.00 90.38 168 PRO A O 1
ATOM 1333 N N . MET A 1 169 ? 7.770 10.621 -9.523 1.00 90.56 169 MET A N 1
ATOM 1334 C CA . MET A 1 169 ? 8.488 10.070 -8.368 1.00 90.56 169 MET A CA 1
ATOM 1335 C C . MET A 1 169 ? 9.267 8.802 -8.706 1.00 90.56 169 MET A C 1
ATOM 1337 O O . MET A 1 169 ? 10.339 8.603 -8.151 1.00 90.56 169 MET A O 1
ATOM 1341 N N . ALA A 1 170 ? 8.756 7.961 -9.613 1.00 91.19 170 ALA A N 1
ATOM 1342 C CA . ALA A 1 170 ? 9.455 6.735 -9.994 1.00 91.19 170 ALA A CA 1
ATOM 1343 C C . ALA A 1 170 ? 10.732 7.112 -10.746 1.00 91.19 170 ALA A C 1
ATOM 1345 O O . ALA A 1 170 ? 11.824 6.724 -10.342 1.00 91.19 170 ALA A O 1
ATOM 1346 N N . LEU A 1 171 ? 10.590 7.995 -11.742 1.00 91.19 171 LEU A N 1
ATOM 1347 C CA . LEU A 1 171 ? 11.707 8.563 -12.489 1.00 91.19 171 LEU A CA 1
ATOM 1348 C C . LEU A 1 171 ? 12.698 9.294 -11.582 1.00 91.19 171 LEU A C 1
ATOM 1350 O O . LEU A 1 171 ? 13.897 9.132 -11.745 1.00 91.19 171 LEU A O 1
ATOM 1354 N N . TRP A 1 172 ? 12.225 10.077 -10.610 1.00 90.81 172 TRP A N 1
ATOM 1355 C CA . TRP A 1 172 ? 13.107 10.756 -9.661 1.00 90.81 172 TRP A CA 1
ATOM 1356 C C . TRP A 1 172 ? 13.921 9.772 -8.809 1.00 90.81 172 TRP A C 1
ATOM 1358 O O . TRP A 1 172 ? 15.112 9.991 -8.621 1.00 90.81 172 TRP A O 1
ATOM 1368 N N . ARG A 1 173 ? 13.320 8.669 -8.340 1.00 88.12 173 ARG A N 1
ATOM 1369 C CA . ARG A 1 173 ? 14.021 7.652 -7.532 1.00 88.12 173 ARG A CA 1
ATOM 1370 C C . ARG A 1 173 ? 15.085 6.894 -8.325 1.00 88.12 173 ARG A C 1
ATOM 1372 O O . ARG A 1 173 ? 16.091 6.495 -7.733 1.00 88.12 173 ARG A O 1
ATOM 1379 N N . VAL A 1 174 ? 14.864 6.683 -9.623 1.00 90.00 174 VAL A N 1
ATOM 1380 C CA . VAL A 1 174 ? 15.799 5.942 -10.486 1.00 90.00 174 VAL A CA 1
ATOM 1381 C C . VAL A 1 174 ? 16.824 6.819 -11.203 1.00 90.00 174 VAL A C 1
ATOM 1383 O O . VAL A 1 174 ? 17.747 6.282 -11.801 1.00 90.00 174 VAL A O 1
ATOM 1386 N N . ARG A 1 175 ? 16.715 8.151 -11.135 1.00 86.81 175 ARG A N 1
ATOM 1387 C CA . ARG A 1 175 ? 17.769 9.037 -11.649 1.00 86.81 175 ARG A CA 1
ATOM 1388 C C . ARG A 1 175 ? 19.075 8.786 -10.893 1.00 86.81 175 ARG A C 1
ATOM 1390 O O . ARG A 1 175 ? 19.086 8.752 -9.662 1.00 86.81 175 ARG A O 1
ATOM 1397 N N . GLU A 1 176 ? 20.157 8.616 -11.644 1.00 67.25 176 GLU A N 1
ATOM 1398 C CA . GLU A 1 176 ? 21.513 8.725 -11.114 1.00 67.25 176 GLU A CA 1
ATOM 1399 C C . GLU A 1 176 ? 21.775 10.192 -10.742 1.00 67.25 176 GLU A C 1
ATOM 1401 O O . GLU A 1 176 ? 21.354 11.100 -11.466 1.00 67.25 176 GLU A O 1
ATOM 1406 N N . ASN A 1 177 ? 22.409 10.411 -9.589 1.00 54.91 177 ASN A N 1
ATOM 1407 C CA . ASN A 1 177 ? 23.000 11.702 -9.234 1.00 54.91 177 ASN A CA 1
ATOM 1408 C C . ASN A 1 177 ? 24.455 11.716 -9.685 1.00 54.91 177 ASN A C 1
ATOM 1410 O O . ASN A 1 177 ? 25.133 10.698 -9.414 1.00 54.91 177 ASN A O 1
#

Solvent-accessible surface area (backbone atoms only — not comparable to full-atom values): 10403 Å² total; per-residue (Å²): 132,81,83,64,52,70,57,70,69,37,79,41,70,49,84,50,102,86,51,91,45,96,52,62,43,81,36,71,34,66,42,51,53,50,8,41,44,52,19,48,27,75,57,67,51,44,53,54,40,52,54,54,52,44,52,49,62,76,61,61,78,73,80,59,57,66,58,21,40,45,31,18,54,54,36,21,64,57,70,44,91,50,55,81,92,73,64,66,74,64,60,62,71,71,59,47,72,68,48,35,57,70,67,29,53,86,76,5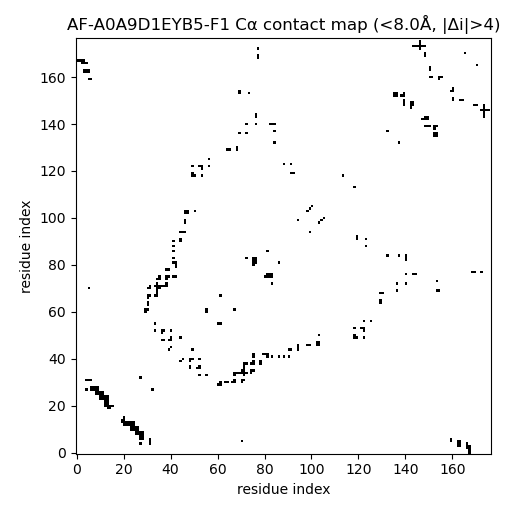0,58,97,84,62,80,86,52,65,70,62,50,49,52,54,50,49,55,52,47,62,69,56,68,69,74,50,71,49,45,51,49,32,55,52,36,42,75,70,44,41,85,54,65,71,46,66,45,86,52,63,71,37,46,64,46,46,72,74,21,57,58,52,54,59,70,34,52,83,132

Nearest PDB structures (foldseek):
  5xuj-assembly1_A  TM=1.672E-01  e=2.850E+00  Homo sapiens
  8ojq-assembly1_A-2  TM=2.261E-01  e=6.254E+00  Arabidopsis thaliana

Sequence (177 aa):
LDRKHVLPLCDKPIKTPVAESDTSVKVLSACELYGSKLAALIGRCKPRDIYDVYGLIESGIIEDKEMLKKCTIFYNCIGGDSNICEVSLDILDGVTDRDINRQLKPMLNKNDRFKKNVVIASIKGYLQDLLVLSDNEKEFVKRFASKNYCPELLFEDKEILERISAHPMALWRVREN

Radius of gyration: 17.61 Å; Cα contacts (8 Å, |Δi|>4): 211; chains: 1; bounding box: 52×33×46 Å